Protein AF-A0A067S4P9-F1 (afdb_monomer_lite)

Radius of gyration: 30.21 Å; chains: 1; bounding box: 76×49×89 Å

Foldseek 3Di:
DDPVCLVLDVVLPCDPDPPPDDPVVSVVVSVVVVVVVVVLVVLLCCQQPVQLVVCVVDQDKDKDWALDDPPVPVFEAFWWKKKKWKAFVVAVCLVVLVSVVVQDDDADPDDPPDPQDAGWAWDPDWPFAQDDDPLQAAHFTMTIIMITDDDSPPPPDDDLDDDDDDHHDDHDDPPVLRNQWTWMFIGGFSHPSCSSRPTDTDTFHQQAAKEWEKDKAKEKEFPDVVVCQAPVPPGDIHIYIYIDTPDMDHDPDPPPDRDRGDTDYHYDYDPDSDIHIYTYRDRPGHNQVSCVVSVHPVVVVVVVVCVVVVSVVSVVD

Sequence (317 aa):
MKPWAIILGRFLFESRDALYNSRHIQILRSVSAAVLILVLLVFVVFAIIILPVHERGLVPIKEYRTDNMLTDNPGMQTPVLSVFAIMNLANPAARNVELFKAAVNVTPLWNEDSPLKPLCEHVVGSTTFNSPSGNVPSLPYIQTIKIVCPSRYAVLGRNPTGKAHNPTFAADAIIDARLKTVSIVVGLAANDSDVLSTTPPIPIYPESRMLGSIGFSLRRKYLKPLWATFASALASQRTFFVCEILTMMPDPSSLIPRSNTAGTLRLYGQDDNSEWRVNSDHREHDIFGGIGTSGGFWTSINGIFAVFFGSHLLWVI

Organism: Galerina marginata (strain CBS 339.88) (NCBI:txid685588)

Structure (mmCIF, N/CA/C/O backbone):
data_AF-A0A067S4P9-F1
#
_entry.id   AF-A0A067S4P9-F1
#
loop_
_atom_site.group_PDB
_atom_site.id
_atom_site.type_symbol
_atom_site.label_atom_id
_atom_site.label_alt_id
_atom_site.label_comp_id
_atom_site.label_asym_id
_atom_site.label_entity_id
_atom_site.label_seq_id
_atom_site.pdbx_PDB_ins_code
_atom_site.Cartn_x
_atom_site.Cartn_y
_atom_site.Cartn_z
_atom_site.occupancy
_atom_site.B_iso_or_equiv
_atom_site.auth_seq_id
_atom_site.auth_comp_id
_atom_site.auth_asym_id
_atom_site.auth_atom_id
_atom_site.pdbx_PDB_model_num
ATOM 1 N N . MET A 1 1 ? 49.681 12.261 -36.805 1.00 51.84 1 MET A N 1
ATOM 2 C CA . MET A 1 1 ? 48.268 12.123 -37.250 1.00 51.84 1 MET A CA 1
ATOM 3 C C . MET A 1 1 ? 47.368 12.981 -36.362 1.00 51.84 1 MET A C 1
ATOM 5 O O . MET A 1 1 ? 47.818 13.368 -35.292 1.00 51.84 1 MET A O 1
ATOM 9 N N . LYS A 1 2 ? 46.129 13.296 -36.776 1.00 57.00 2 LYS A N 1
ATOM 10 C CA . LYS A 1 2 ? 45.132 13.959 -35.908 1.00 57.00 2 LYS A CA 1
ATOM 11 C C . LYS A 1 2 ? 44.252 12.885 -35.239 1.00 57.00 2 LYS A C 1
ATOM 13 O O . LYS A 1 2 ? 43.719 12.060 -35.979 1.00 57.00 2 LYS A O 1
ATOM 18 N N . PRO A 1 3 ? 44.068 12.879 -33.904 1.00 59.31 3 PRO A N 1
ATOM 19 C CA . PRO A 1 3 ? 43.421 11.764 -33.196 1.00 59.31 3 PRO A CA 1
ATOM 20 C C . PRO A 1 3 ? 41.949 11.562 -33.590 1.00 59.31 3 PRO A C 1
ATOM 22 O O . PRO A 1 3 ? 41.477 10.433 -33.669 1.00 59.31 3 PRO A O 1
ATOM 25 N N . TRP A 1 4 ? 41.248 12.645 -33.938 1.00 54.50 4 TRP A N 1
ATOM 26 C CA . TRP A 1 4 ? 39.837 12.644 -34.350 1.00 54.50 4 TRP A CA 1
ATOM 27 C C . TRP A 1 4 ? 39.534 11.699 -35.530 1.00 54.50 4 TRP A C 1
ATOM 29 O O . TRP A 1 4 ? 38.441 11.145 -35.611 1.00 54.50 4 TRP A O 1
ATOM 39 N N . ALA A 1 5 ? 40.507 11.490 -36.428 1.00 55.78 5 ALA A N 1
ATOM 40 C CA . ALA A 1 5 ? 40.350 10.649 -37.617 1.00 55.78 5 ALA A CA 1
ATOM 41 C C . ALA A 1 5 ? 40.310 9.139 -37.309 1.00 55.78 5 ALA A C 1
ATOM 43 O O . ALA A 1 5 ? 39.857 8.364 -38.147 1.00 55.78 5 ALA A O 1
ATOM 44 N N . ILE A 1 6 ? 40.771 8.726 -36.123 1.00 59.78 6 ILE A N 1
ATOM 45 C CA . ILE A 1 6 ? 40.738 7.326 -35.672 1.00 59.78 6 ILE A CA 1
ATOM 46 C C . ILE A 1 6 ? 39.341 6.979 -35.135 1.00 59.78 6 ILE A C 1
ATOM 48 O O . ILE A 1 6 ? 38.831 5.900 -35.403 1.00 59.78 6 ILE A O 1
ATOM 52 N N . ILE A 1 7 ? 38.701 7.913 -34.422 1.00 59.22 7 ILE A N 1
ATOM 53 C CA . ILE A 1 7 ? 37.411 7.691 -33.745 1.00 59.22 7 ILE A CA 1
ATOM 54 C C . ILE A 1 7 ? 36.229 7.736 -34.728 1.00 59.22 7 ILE A C 1
ATOM 56 O O . ILE A 1 7 ? 35.286 6.967 -34.588 1.00 59.22 7 ILE A O 1
ATOM 60 N N .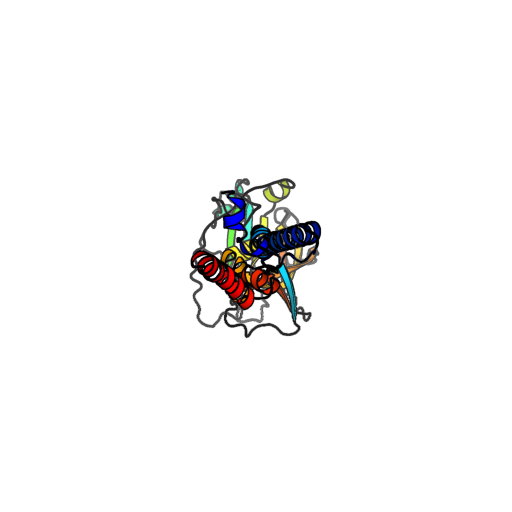 LEU A 1 8 ? 36.272 8.627 -35.725 1.00 57.97 8 LEU A N 1
ATOM 61 C CA . LEU A 1 8 ? 35.186 8.807 -36.704 1.00 57.97 8 LEU A CA 1
ATOM 62 C C . LEU A 1 8 ? 35.351 7.971 -37.985 1.00 57.97 8 LEU A C 1
ATOM 64 O O . LEU A 1 8 ? 34.476 7.998 -38.846 1.00 57.97 8 LEU A O 1
ATOM 68 N N . GLY A 1 9 ? 36.460 7.240 -38.119 1.00 55.66 9 GLY A N 1
ATOM 69 C CA . GLY A 1 9 ? 36.793 6.475 -39.317 1.00 55.66 9 GLY A CA 1
ATOM 70 C C . GLY A 1 9 ? 37.233 7.352 -40.496 1.00 55.66 9 GLY A C 1
ATOM 71 O O . GLY A 1 9 ? 36.630 8.373 -40.834 1.00 55.66 9 GLY A O 1
ATOM 72 N N . ARG A 1 10 ? 38.289 6.915 -41.186 1.00 56.50 10 ARG A N 1
ATOM 73 C CA . ARG A 1 10 ? 38.846 7.608 -42.362 1.00 56.50 10 ARG A CA 1
ATOM 74 C C . ARG A 1 10 ? 37.825 7.760 -43.503 1.00 56.50 10 ARG A C 1
ATOM 76 O O . ARG A 1 10 ? 37.788 8.781 -44.188 1.00 56.50 10 ARG A O 1
ATOM 83 N N . PHE A 1 11 ? 36.940 6.771 -43.633 1.00 54.28 11 PHE A N 1
ATOM 84 C CA . PHE A 1 11 ? 35.929 6.649 -44.686 1.00 54.28 11 PHE A CA 1
ATOM 85 C C . PHE A 1 11 ? 34.907 7.804 -44.734 1.00 54.28 11 PHE A C 1
ATOM 87 O O . PHE A 1 11 ? 34.400 8.116 -45.806 1.00 54.28 11 PHE A O 1
ATOM 94 N N . LEU A 1 12 ? 34.635 8.493 -43.614 1.00 54.62 12 LEU A N 1
ATOM 95 C CA . LEU A 1 12 ? 33.746 9.671 -43.604 1.00 54.62 12 LEU A CA 1
ATOM 96 C C . LEU A 1 12 ? 34.376 10.938 -44.216 1.00 54.62 12 LEU A C 1
ATOM 98 O O . LEU A 1 12 ? 33.661 11.912 -44.452 1.00 54.62 12 LEU A O 1
ATOM 102 N N . PHE A 1 13 ? 35.689 10.941 -44.470 1.00 54.56 13 PHE A N 1
ATOM 103 C CA . PHE A 1 13 ? 36.437 12.123 -44.920 1.00 54.56 13 PHE A CA 1
ATOM 104 C C . PHE A 1 13 ? 37.267 11.906 -46.194 1.00 54.56 13 PHE A C 1
ATOM 106 O O . PHE A 1 13 ? 37.677 12.883 -46.818 1.00 54.56 13 PHE A O 1
ATOM 113 N N . GLU A 1 14 ? 37.525 10.661 -46.600 1.00 58.50 14 GLU A N 1
ATOM 114 C CA . GLU A 1 14 ? 38.413 10.334 -47.724 1.00 58.50 14 GLU A CA 1
ATOM 115 C C . GLU A 1 14 ? 37.612 10.032 -49.004 1.00 58.50 14 GLU A C 1
ATOM 117 O O . GLU A 1 14 ? 37.521 8.899 -49.473 1.00 58.50 14 GLU A O 1
ATOM 122 N N . SER A 1 15 ? 36.992 11.074 -49.573 1.00 54.41 15 SER A N 1
ATOM 123 C CA . SER A 1 15 ? 36.261 10.980 -50.844 1.00 54.41 15 SER A CA 1
ATOM 124 C C . SER A 1 15 ? 37.219 10.687 -52.003 1.00 54.41 15 SER A C 1
ATOM 126 O O . SER A 1 15 ? 37.952 11.581 -52.434 1.00 54.41 15 SER A O 1
ATOM 128 N N . ARG A 1 16 ? 37.207 9.455 -52.520 1.00 54.09 16 ARG A N 1
ATOM 129 C CA . ARG A 1 16 ? 38.159 9.028 -53.558 1.00 54.09 16 ARG A CA 1
ATOM 130 C C . ARG A 1 16 ? 37.925 9.688 -54.926 1.00 54.09 16 ARG A C 1
ATOM 132 O O . ARG A 1 16 ? 38.887 9.880 -55.661 1.00 54.09 16 ARG A O 1
ATOM 139 N N . ASP A 1 17 ? 36.695 10.128 -55.201 1.00 54.28 17 ASP A N 1
ATOM 140 C CA . ASP A 1 17 ? 36.282 10.757 -56.464 1.00 54.28 17 ASP A CA 1
ATOM 141 C C . ASP A 1 17 ? 35.936 12.247 -56.277 1.00 54.28 17 ASP A C 1
ATOM 143 O O . ASP A 1 17 ? 34.777 12.647 -56.145 1.00 54.28 17 ASP A O 1
ATOM 147 N N . ALA A 1 18 ? 36.962 13.099 -56.248 1.00 47.50 18 ALA A N 1
ATOM 148 C CA . ALA A 1 18 ? 36.835 14.538 -55.996 1.00 47.50 18 ALA A CA 1
ATOM 149 C C . ALA A 1 18 ? 36.526 15.376 -57.261 1.00 47.50 18 ALA A C 1
ATOM 151 O O . ALA A 1 18 ? 37.134 16.424 -57.490 1.00 47.50 18 ALA A O 1
ATOM 152 N N . LEU A 1 19 ? 35.564 14.947 -58.087 1.00 53.19 19 LEU A N 1
ATOM 153 C CA . LEU A 1 19 ? 35.112 15.722 -59.251 1.00 53.19 19 LEU A CA 1
ATOM 154 C C . LEU A 1 19 ? 34.142 16.843 -58.825 1.00 53.19 19 LEU A C 1
ATOM 156 O O . LEU A 1 19 ? 32.927 16.668 -58.773 1.00 53.19 19 LEU A O 1
ATOM 160 N N . TYR A 1 20 ? 34.718 18.000 -58.482 1.00 53.50 20 TYR A N 1
ATOM 161 C CA . TYR A 1 20 ? 34.075 19.313 -58.278 1.00 53.50 20 TYR A CA 1
ATOM 162 C C . TYR A 1 20 ? 32.917 19.411 -57.254 1.00 53.50 20 TYR A C 1
ATOM 164 O O . TYR A 1 20 ? 32.296 20.463 -57.117 1.00 53.50 20 TYR A O 1
ATOM 172 N N . ASN A 1 21 ? 32.625 18.367 -56.474 1.00 55.72 21 ASN A N 1
ATOM 173 C CA . ASN A 1 21 ? 31.559 18.432 -55.472 1.00 55.72 21 ASN A CA 1
ATOM 174 C C . ASN A 1 21 ? 32.051 19.098 -54.169 1.00 55.72 21 ASN A C 1
ATOM 176 O O . ASN A 1 21 ? 33.082 18.724 -53.611 1.00 55.72 21 ASN A O 1
ATOM 180 N N . SER A 1 22 ? 31.337 20.127 -53.703 1.00 69.81 22 SER A N 1
ATOM 181 C CA . SER A 1 22 ? 31.870 21.107 -52.745 1.00 69.81 22 SER A CA 1
ATOM 182 C C . SER A 1 22 ? 32.281 20.506 -51.393 1.00 69.81 22 SER A C 1
ATOM 184 O O . SER A 1 22 ? 31.498 19.831 -50.721 1.00 69.81 22 SER A O 1
ATOM 186 N N . ARG A 1 23 ? 33.482 20.872 -50.922 1.00 73.88 23 ARG A N 1
ATOM 187 C CA . ARG A 1 23 ? 34.025 20.548 -49.586 1.00 73.88 23 ARG A CA 1
ATOM 188 C C . ARG A 1 23 ? 33.062 20.899 -48.442 1.00 73.88 23 ARG A C 1
ATOM 190 O O . ARG A 1 23 ? 33.049 20.223 -47.416 1.00 73.88 23 ARG A O 1
ATOM 197 N N . HIS A 1 24 ? 32.222 21.919 -48.625 1.00 75.12 24 HIS A N 1
ATOM 198 C CA . HIS A 1 24 ? 31.200 22.306 -47.650 1.00 75.12 24 HIS A CA 1
ATOM 199 C C . HIS A 1 24 ? 30.098 21.244 -47.498 1.00 75.12 24 HIS A C 1
ATOM 201 O O . HIS A 1 24 ? 29.619 21.032 -46.390 1.00 75.12 24 HIS A O 1
ATOM 207 N N . ILE A 1 25 ? 29.744 20.523 -48.569 1.00 75.38 25 ILE A N 1
ATOM 208 C CA . ILE A 1 25 ? 28.737 19.447 -48.544 1.00 75.38 25 ILE A CA 1
ATOM 209 C C . ILE A 1 25 ? 29.268 18.240 -47.760 1.00 75.38 25 ILE A C 1
ATOM 211 O O . ILE A 1 25 ? 28.524 17.625 -46.999 1.00 75.38 25 ILE A O 1
ATOM 215 N N . GLN A 1 26 ? 30.560 17.925 -47.893 1.00 69.94 26 GLN A N 1
ATOM 216 C CA . GLN A 1 26 ? 31.210 16.859 -47.120 1.00 69.94 26 GLN A CA 1
ATOM 217 C C . GLN A 1 26 ? 31.225 17.181 -45.619 1.00 69.94 26 GLN A C 1
ATOM 219 O O . GLN A 1 26 ? 30.805 16.360 -44.805 1.00 69.94 26 GLN A O 1
ATOM 224 N N . ILE A 1 27 ? 31.637 18.405 -45.260 1.00 78.19 27 ILE A N 1
ATOM 225 C CA . ILE A 1 27 ? 31.628 18.885 -43.870 1.00 78.19 27 ILE A CA 1
ATOM 226 C C . ILE A 1 27 ? 30.200 18.872 -43.310 1.00 78.19 27 ILE A C 1
ATOM 228 O O . ILE A 1 27 ? 29.985 18.333 -42.228 1.00 78.19 27 ILE A O 1
ATOM 232 N N . LEU A 1 28 ? 29.218 19.392 -44.056 1.00 79.56 28 LEU A N 1
ATOM 233 C CA . LEU A 1 28 ? 27.816 19.422 -43.635 1.00 79.56 28 LEU A CA 1
ATOM 234 C C . LEU A 1 28 ? 27.270 18.013 -43.363 1.00 79.56 28 LEU A C 1
ATOM 236 O O . LEU A 1 28 ? 26.675 17.801 -42.312 1.00 79.56 28 LEU A O 1
ATOM 240 N N . ARG A 1 29 ? 27.525 17.044 -44.257 1.00 70.69 29 ARG A N 1
ATOM 241 C CA . ARG A 1 29 ? 27.112 15.638 -44.084 1.00 70.69 29 ARG A CA 1
ATOM 242 C C . ARG A 1 29 ? 27.754 14.987 -42.858 1.00 70.69 29 ARG A C 1
ATOM 244 O O . ARG A 1 29 ? 27.066 14.312 -42.096 1.00 70.69 29 ARG A O 1
ATOM 251 N N . SER A 1 30 ? 29.056 15.198 -42.658 1.00 73.69 30 SER A N 1
ATOM 252 C CA . SER A 1 30 ? 29.786 14.671 -41.499 1.00 73.69 30 SER A CA 1
ATOM 253 C C . SER A 1 30 ? 29.250 15.255 -40.184 1.00 73.69 30 SER A C 1
ATOM 255 O O . SER A 1 30 ? 28.949 14.506 -39.254 1.00 73.69 30 SER A O 1
ATOM 257 N N . VAL A 1 31 ? 29.029 16.574 -40.132 1.00 81.75 31 VAL A N 1
ATOM 258 C CA . VAL A 1 31 ? 28.453 17.257 -38.964 1.00 81.75 31 VAL A CA 1
ATOM 259 C C . VAL A 1 31 ? 27.013 16.806 -38.709 1.00 81.75 31 VAL A C 1
ATOM 261 O O . VAL A 1 31 ? 26.686 16.489 -37.569 1.00 81.75 31 VAL A O 1
ATOM 264 N N . SER A 1 32 ? 26.159 16.699 -39.735 1.00 71.94 32 SER A N 1
ATOM 265 C CA . SER A 1 32 ? 24.776 16.237 -39.552 1.00 71.94 32 SER A CA 1
ATOM 266 C C . SER A 1 32 ? 24.706 14.792 -39.055 1.00 71.94 32 SER A C 1
ATOM 268 O O . SER A 1 32 ? 23.882 14.488 -38.197 1.00 71.94 32 SER A O 1
ATOM 270 N N . ALA A 1 33 ? 25.592 13.913 -39.536 1.00 74.75 33 ALA A N 1
ATOM 271 C CA . ALA A 1 33 ? 25.686 12.539 -39.049 1.00 74.75 33 ALA A CA 1
ATOM 272 C C . ALA A 1 33 ? 26.158 12.486 -37.585 1.00 74.75 33 ALA A C 1
ATOM 274 O O . ALA A 1 33 ? 25.545 11.799 -36.773 1.00 74.75 33 ALA A O 1
ATOM 275 N N . ALA A 1 34 ? 27.190 13.256 -37.221 1.00 79.19 34 ALA A N 1
ATOM 276 C CA . ALA A 1 34 ? 27.686 13.327 -35.847 1.00 79.19 34 ALA A CA 1
ATOM 277 C C . ALA A 1 34 ? 26.635 13.885 -34.866 1.00 79.19 34 ALA A C 1
ATOM 279 O O . ALA A 1 34 ? 26.468 13.343 -33.775 1.00 79.19 34 ALA A O 1
ATOM 280 N N . VAL A 1 35 ? 25.886 14.921 -35.264 1.00 82.81 35 VAL A N 1
ATOM 281 C CA . VAL A 1 35 ? 24.773 15.475 -34.472 1.00 82.81 35 VAL A CA 1
ATOM 282 C C . VAL A 1 35 ? 23.645 14.454 -34.318 1.00 82.81 35 VAL A C 1
ATOM 284 O O . VAL A 1 35 ? 23.156 14.265 -33.208 1.00 82.81 35 VAL A O 1
ATOM 287 N N . LEU A 1 36 ? 23.260 13.750 -35.387 1.00 77.56 36 LEU A N 1
ATOM 288 C CA . LEU A 1 36 ? 22.215 12.724 -35.331 1.00 77.56 36 LEU A CA 1
ATOM 289 C C . LEU A 1 36 ? 22.617 11.552 -34.420 1.00 77.56 36 LEU A C 1
ATOM 291 O O . LEU A 1 36 ? 21.818 11.127 -33.590 1.00 77.56 36 LEU A O 1
ATOM 295 N N . ILE A 1 37 ? 23.865 11.079 -34.509 1.00 80.88 37 ILE A N 1
ATOM 296 C CA . ILE A 1 37 ? 24.410 10.038 -33.621 1.00 80.88 37 ILE A CA 1
ATOM 297 C C . ILE A 1 37 ? 24.418 10.513 -32.161 1.00 80.88 37 ILE A C 1
ATOM 299 O O . ILE A 1 37 ? 24.025 9.754 -31.277 1.00 80.88 37 ILE A O 1
ATOM 303 N N . LEU A 1 38 ? 24.806 11.765 -31.896 1.00 86.38 38 LEU A N 1
ATOM 304 C CA . LEU A 1 38 ? 24.787 12.337 -30.547 1.00 86.38 38 LEU A CA 1
ATOM 305 C C . LEU A 1 38 ? 23.361 12.433 -29.983 1.00 86.38 38 LEU A C 1
ATOM 307 O O . LEU A 1 38 ? 23.139 12.060 -28.834 1.00 86.38 38 LEU A O 1
ATOM 311 N N . VAL A 1 39 ? 22.390 12.881 -30.785 1.00 85.06 39 VAL A N 1
ATOM 312 C CA . VAL A 1 39 ? 20.973 12.954 -30.387 1.00 85.06 39 VAL A CA 1
ATOM 313 C C . VAL A 1 39 ? 20.406 11.561 -30.103 1.00 85.06 39 VAL A C 1
ATOM 315 O O . VAL A 1 39 ? 19.747 11.383 -29.080 1.00 85.06 39 VAL A O 1
ATOM 318 N N . LEU A 1 40 ? 20.710 10.559 -30.936 1.00 82.81 40 LEU A N 1
ATOM 319 C CA . LEU A 1 40 ? 20.322 9.168 -30.675 1.00 82.81 40 LEU A CA 1
ATOM 320 C C . LEU A 1 40 ? 20.969 8.620 -29.397 1.00 82.81 40 LEU A C 1
ATOM 322 O O . LEU A 1 40 ? 20.281 7.990 -28.601 1.00 82.81 40 LEU A O 1
ATOM 326 N N . LEU A 1 41 ? 22.256 8.887 -29.156 1.00 85.69 41 LEU A N 1
ATOM 327 C CA . LEU A 1 41 ? 22.949 8.455 -27.938 1.00 85.69 41 LEU A CA 1
ATOM 328 C C . LEU A 1 41 ? 22.316 9.085 -26.689 1.00 85.69 41 LEU A C 1
ATOM 330 O O . LEU A 1 41 ? 22.028 8.374 -25.728 1.00 85.69 41 LEU A O 1
ATOM 334 N N . VAL A 1 42 ? 22.038 10.393 -26.715 1.00 89.50 42 VAL A N 1
ATOM 335 C CA . VAL A 1 42 ? 21.350 11.101 -25.622 1.00 89.50 42 VAL A CA 1
ATOM 336 C C . VAL A 1 42 ? 19.943 10.540 -25.398 1.00 89.50 42 VAL A C 1
ATOM 338 O O . VAL A 1 42 ? 19.577 10.283 -24.253 1.00 89.50 42 VAL A O 1
ATOM 341 N N . PHE A 1 43 ? 19.177 10.281 -26.463 1.00 87.81 43 PHE A N 1
ATOM 342 C CA . PHE A 1 43 ? 17.850 9.666 -26.369 1.00 87.81 43 PHE A CA 1
ATOM 343 C C . PHE A 1 43 ? 17.903 8.257 -25.757 1.00 87.81 43 PHE A C 1
ATOM 345 O O . PHE A 1 43 ? 17.148 7.961 -24.835 1.00 87.81 43 PHE A O 1
ATOM 352 N N . VAL A 1 44 ? 18.834 7.408 -26.205 1.00 85.75 44 VAL A N 1
ATOM 353 C CA . VAL A 1 44 ? 19.031 6.045 -25.683 1.00 85.75 44 VAL A CA 1
ATOM 354 C C . VAL A 1 44 ? 19.450 6.067 -24.209 1.00 85.75 44 VAL A C 1
ATOM 356 O O . VAL A 1 44 ? 18.894 5.319 -23.407 1.00 85.75 44 VAL A O 1
ATOM 359 N N . VAL A 1 45 ? 20.364 6.959 -23.811 1.00 89.44 45 VAL A N 1
ATOM 360 C CA . VAL A 1 45 ? 20.736 7.159 -22.397 1.00 89.44 45 VAL A CA 1
ATOM 361 C C . VAL A 1 45 ? 19.536 7.636 -21.570 1.00 89.44 45 VAL A C 1
ATOM 363 O O . VAL A 1 45 ? 19.327 7.152 -20.457 1.00 89.44 45 VAL A O 1
ATOM 366 N N . PHE A 1 46 ? 18.713 8.538 -22.106 1.00 89.56 46 PHE A N 1
ATOM 367 C CA . PHE A 1 46 ? 17.529 9.034 -21.409 1.00 89.56 46 PHE A CA 1
ATOM 368 C C . PHE A 1 46 ? 16.465 7.938 -21.220 1.00 89.56 46 PHE A C 1
ATOM 370 O O . PHE A 1 46 ? 15.979 7.740 -20.106 1.00 89.56 46 PHE A O 1
ATOM 377 N N . ALA A 1 47 ? 16.163 7.179 -22.277 1.00 88.25 47 ALA A N 1
ATOM 378 C CA . ALA A 1 47 ? 15.153 6.122 -22.277 1.00 88.25 47 ALA A CA 1
ATOM 379 C C . ALA A 1 47 ? 15.559 4.880 -21.464 1.00 88.25 47 ALA A C 1
ATOM 381 O O . A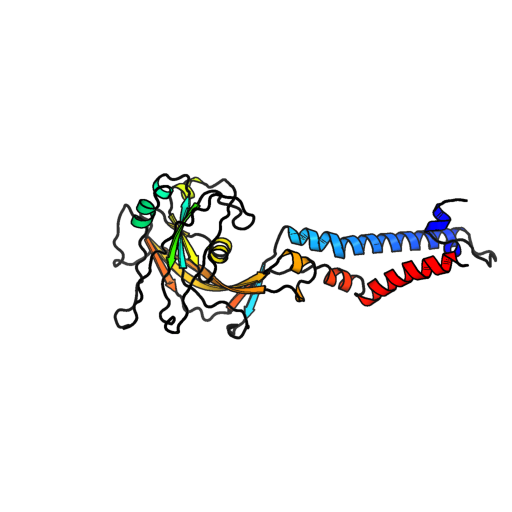LA A 1 47 ? 14.723 4.312 -20.767 1.00 88.25 47 ALA A O 1
ATOM 382 N N . ILE A 1 48 ? 16.828 4.457 -21.529 1.00 89.25 48 ILE A N 1
ATOM 383 C CA . ILE A 1 48 ? 17.308 3.241 -20.848 1.00 89.25 48 ILE A CA 1
ATOM 384 C C . ILE A 1 48 ? 17.754 3.524 -19.408 1.00 89.25 48 ILE A C 1
ATOM 386 O O . ILE A 1 48 ? 17.546 2.689 -18.530 1.00 89.25 48 ILE A O 1
ATOM 390 N N . ILE A 1 49 ? 18.385 4.673 -19.142 1.00 88.69 49 ILE A N 1
ATOM 391 C CA . ILE A 1 49 ? 18.979 4.959 -17.828 1.00 88.69 49 ILE A CA 1
ATOM 392 C C . ILE A 1 49 ? 18.121 5.949 -17.043 1.00 88.69 49 ILE A C 1
ATOM 394 O O . ILE A 1 49 ? 17.726 5.642 -15.921 1.00 88.69 49 ILE A O 1
ATOM 398 N N . ILE A 1 50 ? 17.825 7.126 -17.601 1.00 89.75 50 ILE A N 1
ATOM 399 C CA . ILE A 1 50 ? 17.257 8.233 -16.814 1.00 89.75 50 ILE A CA 1
ATOM 400 C C . ILE A 1 50 ? 15.799 7.960 -16.420 1.00 89.75 50 ILE A C 1
ATOM 402 O O . ILE A 1 50 ? 15.482 8.062 -15.235 1.00 89.75 50 ILE A O 1
ATOM 406 N N . LEU A 1 51 ? 14.931 7.553 -17.354 1.00 88.94 51 LEU A N 1
ATOM 407 C CA . LEU A 1 51 ? 13.520 7.276 -17.043 1.00 88.94 51 LEU A CA 1
ATOM 408 C C . LEU A 1 51 ? 13.341 6.113 -16.040 1.00 88.94 51 LEU A C 1
ATOM 410 O O . LEU A 1 51 ? 12.723 6.342 -14.995 1.00 88.94 51 LEU A O 1
ATOM 414 N N . PRO A 1 52 ? 13.942 4.916 -16.225 1.00 87.12 52 PRO A N 1
ATOM 415 C CA . PRO A 1 52 ? 13.773 3.824 -15.264 1.00 87.12 52 PRO A CA 1
ATOM 416 C C . PRO A 1 52 ? 14.413 4.121 -13.897 1.00 87.12 52 PRO A C 1
ATOM 418 O O . PRO A 1 52 ? 13.918 3.652 -12.871 1.00 87.12 52 PRO A O 1
ATOM 421 N N . VAL A 1 53 ? 15.492 4.920 -13.841 1.00 87.44 53 VAL A N 1
ATOM 422 C CA . VAL A 1 53 ? 16.087 5.378 -12.569 1.00 87.44 53 VAL A CA 1
ATOM 423 C C . VAL A 1 53 ? 15.218 6.429 -11.879 1.00 87.44 53 VAL A C 1
ATOM 425 O O . VAL A 1 53 ? 15.097 6.374 -10.656 1.00 87.44 53 VAL A O 1
ATOM 428 N N . HIS A 1 54 ? 14.554 7.330 -12.609 1.00 86.38 54 HIS A N 1
ATOM 429 C CA . HIS A 1 54 ? 13.594 8.260 -12.009 1.00 86.38 54 HIS A CA 1
ATOM 430 C C . HIS A 1 54 ? 12.430 7.495 -11.354 1.00 86.38 54 HIS A C 1
ATOM 432 O O . HIS A 1 54 ? 12.074 7.779 -10.206 1.00 86.38 54 HIS A O 1
ATOM 438 N N . GLU A 1 55 ? 11.924 6.447 -12.012 1.00 83.75 55 GLU A N 1
ATOM 439 C CA . GLU A 1 55 ? 10.948 5.518 -11.432 1.00 83.75 55 GLU A CA 1
ATOM 440 C C . GLU A 1 55 ? 11.527 4.619 -10.310 1.00 83.75 55 GLU A C 1
ATOM 442 O O . GLU A 1 55 ? 10.820 3.752 -9.803 1.00 83.75 55 GLU A O 1
ATOM 447 N N . ARG A 1 56 ? 12.794 4.728 -9.879 1.00 79.44 56 ARG A N 1
ATOM 448 C CA . ARG A 1 56 ? 13.261 4.013 -8.664 1.00 79.44 56 ARG A CA 1
ATOM 449 C C . ARG A 1 56 ? 12.881 4.730 -7.372 1.00 79.44 56 ARG A C 1
ATOM 451 O O . ARG A 1 56 ? 12.695 4.053 -6.366 1.00 79.44 56 ARG A O 1
ATOM 458 N N . GLY A 1 57 ? 12.764 6.059 -7.396 1.00 77.19 57 GLY A N 1
ATOM 459 C CA . GLY A 1 57 ? 12.417 6.856 -6.213 1.00 77.19 57 GLY A CA 1
ATOM 460 C C . GLY A 1 57 ? 10.932 6.806 -5.841 1.00 77.19 57 GLY A C 1
ATOM 461 O O .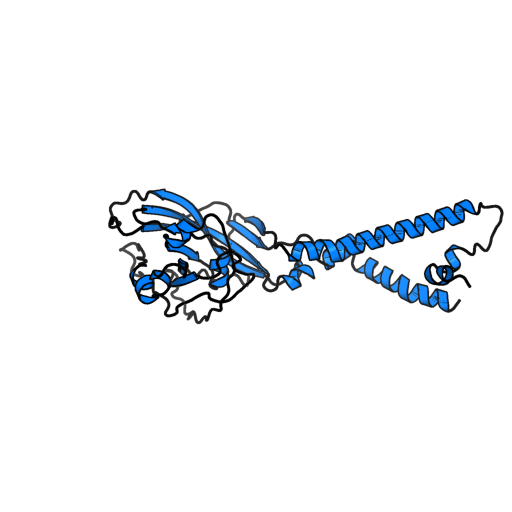 GLY A 1 57 ? 10.585 6.999 -4.680 1.00 77.19 57 GLY A O 1
ATOM 462 N N . LEU A 1 58 ? 10.063 6.519 -6.813 1.00 78.62 58 LEU A N 1
ATOM 463 C CA . LEU A 1 58 ? 8.613 6.426 -6.652 1.00 78.62 58 LEU A CA 1
ATOM 464 C C . LEU A 1 58 ? 8.121 5.143 -7.325 1.00 78.62 58 LEU A C 1
ATOM 466 O O . LEU A 1 58 ? 8.508 4.858 -8.454 1.00 78.62 58 LEU A O 1
ATOM 470 N N . VAL A 1 59 ? 7.249 4.387 -6.658 1.00 82.62 59 VAL A N 1
ATOM 471 C CA . VAL A 1 59 ? 6.517 3.271 -7.277 1.00 82.62 59 VAL A CA 1
ATOM 472 C C . VAL A 1 59 ? 5.107 3.777 -7.585 1.00 82.62 59 VAL A C 1
ATOM 474 O O . VAL A 1 59 ? 4.306 3.880 -6.652 1.00 82.62 59 VAL A O 1
ATOM 477 N N . PRO A 1 60 ? 4.794 4.161 -8.838 1.00 88.62 60 PRO A N 1
ATOM 478 C CA . PRO A 1 60 ? 3.465 4.652 -9.171 1.00 88.62 60 PRO A CA 1
ATOM 479 C C . PRO A 1 60 ? 2.429 3.539 -8.989 1.00 88.62 60 PRO A C 1
ATOM 481 O O . PRO A 1 60 ? 2.684 2.367 -9.274 1.00 88.62 60 PRO A O 1
ATOM 484 N N . ILE A 1 61 ? 1.251 3.915 -8.492 1.00 92.12 61 ILE A N 1
ATOM 485 C CA . ILE A 1 61 ? 0.127 3.003 -8.276 1.00 92.12 61 ILE A CA 1
ATOM 486 C C . ILE A 1 61 ? -0.888 3.248 -9.387 1.00 92.12 61 ILE A C 1
ATOM 488 O O . ILE A 1 61 ? -1.297 4.386 -9.611 1.00 92.12 61 ILE A O 1
ATOM 492 N N . LYS A 1 62 ? -1.297 2.180 -10.071 1.00 95.06 62 LYS A N 1
ATOM 493 C CA . LYS A 1 62 ? -2.323 2.206 -11.115 1.00 95.06 62 LYS A CA 1
ATOM 494 C C . LYS A 1 62 ? -3.536 1.434 -10.616 1.00 95.06 62 LYS A C 1
ATOM 496 O O . LYS A 1 62 ? -3.435 0.242 -10.314 1.00 95.06 62 LYS A O 1
ATOM 501 N N . GLU A 1 63 ? -4.655 2.137 -10.481 1.00 95.69 63 GLU A N 1
ATOM 502 C CA . GLU A 1 63 ? -5.955 1.533 -10.200 1.00 95.69 63 GLU A CA 1
ATOM 503 C C . GLU A 1 63 ? -6.477 0.892 -11.491 1.00 95.69 63 GLU A C 1
ATOM 505 O O . GLU A 1 63 ? -6.622 1.560 -12.514 1.00 95.69 63 GLU A O 1
ATOM 510 N N . TYR A 1 64 ? -6.747 -0.407 -11.436 1.00 94.62 64 TYR A N 1
ATOM 511 C CA . TYR A 1 64 ? -7.528 -1.129 -12.435 1.00 94.62 64 TYR A CA 1
ATOM 512 C C . TYR A 1 64 ? -8.890 -1.470 -11.835 1.00 94.62 64 TYR A C 1
ATOM 514 O O . TYR A 1 64 ? -9.019 -1.582 -10.614 1.00 94.62 64 TYR A O 1
ATOM 522 N N . ARG A 1 65 ? -9.893 -1.675 -12.686 1.00 94.88 65 ARG A N 1
ATOM 523 C CA . ARG A 1 65 ? -11.242 -2.075 -12.279 1.00 94.88 65 ARG A CA 1
ATOM 524 C C . ARG A 1 65 ? -11.717 -3.270 -13.090 1.00 94.88 65 ARG A C 1
ATOM 526 O O . ARG A 1 65 ? -11.265 -3.463 -14.217 1.00 94.88 65 ARG A O 1
ATOM 533 N N . THR A 1 66 ? -12.554 -4.101 -12.482 1.00 91.38 66 THR A N 1
ATOM 534 C CA . THR A 1 66 ? -13.080 -5.337 -13.077 1.00 91.38 66 THR A CA 1
ATOM 535 C C . THR A 1 66 ? -14.371 -5.735 -12.376 1.00 91.38 66 THR A C 1
ATOM 537 O O . THR A 1 66 ? -14.413 -5.767 -11.149 1.00 91.38 66 THR A O 1
ATOM 540 N N . ASP A 1 67 ? -15.412 -6.077 -13.133 1.00 88.69 67 ASP A N 1
ATOM 541 C CA . ASP A 1 67 ? -16.687 -6.547 -12.569 1.00 88.69 67 ASP A CA 1
ATOM 542 C C . ASP A 1 67 ? -16.494 -7.862 -11.799 1.00 88.69 67 ASP A C 1
ATOM 544 O O . ASP A 1 67 ? -17.070 -8.087 -10.737 1.00 88.69 67 ASP A O 1
ATOM 548 N N . ASN A 1 68 ? -15.624 -8.730 -12.325 1.00 81.56 68 ASN A N 1
ATOM 549 C CA . ASN A 1 68 ? -15.356 -10.044 -11.761 1.00 81.56 68 ASN A CA 1
ATOM 550 C C . ASN A 1 68 ? -14.163 -10.019 -10.800 1.00 81.56 68 ASN A C 1
ATOM 552 O O . ASN A 1 68 ? -13.085 -9.501 -11.112 1.00 81.56 68 ASN A O 1
ATOM 556 N N . MET A 1 69 ? -14.356 -10.654 -9.644 1.00 69.69 69 MET A N 1
ATOM 557 C CA . MET A 1 69 ? -13.329 -10.887 -8.634 1.00 69.69 69 MET A CA 1
ATOM 558 C C . MET A 1 69 ? -12.230 -11.806 -9.191 1.00 69.69 69 MET A C 1
ATOM 560 O O . MET A 1 69 ? -12.507 -12.898 -9.678 1.00 69.69 69 MET A O 1
ATOM 564 N N . LEU A 1 70 ? -10.963 -11.397 -9.089 1.00 67.12 70 LEU A N 1
ATOM 565 C CA . LEU A 1 70 ? -9.817 -12.130 -9.655 1.00 67.12 70 LEU A CA 1
ATOM 566 C C . LEU A 1 70 ? -9.337 -13.290 -8.753 1.00 67.12 70 LEU A C 1
ATOM 568 O O . LEU A 1 70 ? -8.146 -13.391 -8.448 1.00 67.12 70 LEU A O 1
ATOM 572 N N . THR A 1 71 ? -10.265 -14.149 -8.316 1.00 64.44 71 THR A N 1
ATOM 573 C CA . THR A 1 71 ? -10.024 -15.311 -7.434 1.00 64.44 71 THR A CA 1
ATOM 574 C C . THR A 1 71 ? -8.978 -16.277 -7.973 1.00 64.44 71 THR A C 1
ATOM 576 O O . THR A 1 71 ? -8.183 -16.824 -7.211 1.00 64.44 71 THR A O 1
ATOM 579 N N . ASP A 1 72 ? -8.952 -16.447 -9.291 1.00 61.94 72 ASP A N 1
ATOM 580 C CA . ASP A 1 72 ? -8.248 -17.537 -9.970 1.00 61.94 72 ASP A CA 1
ATOM 581 C C . ASP A 1 72 ? -6.746 -17.256 -10.160 1.00 61.94 72 ASP A C 1
ATOM 583 O O . ASP A 1 72 ? -6.033 -18.022 -10.803 1.00 61.94 72 ASP A O 1
ATOM 587 N N . ASN A 1 73 ? -6.242 -16.148 -9.607 1.00 74.69 73 ASN A N 1
ATOM 588 C CA . ASN A 1 73 ? -4.852 -15.724 -9.736 1.00 74.69 73 ASN A CA 1
ATOM 589 C C . ASN A 1 73 ? -3.911 -16.581 -8.850 1.00 74.69 73 ASN A C 1
ATOM 591 O O . ASN A 1 73 ? -3.917 -16.416 -7.621 1.00 74.69 73 ASN A O 1
ATOM 595 N N . PRO A 1 74 ? -3.064 -17.466 -9.423 1.00 71.12 74 PRO A N 1
ATOM 596 C CA . PRO A 1 74 ? -2.276 -18.436 -8.663 1.00 71.12 74 PRO A CA 1
ATOM 597 C C . PRO A 1 74 ? -1.127 -17.750 -7.906 1.00 71.12 74 PRO A C 1
ATOM 599 O O . PRO A 1 74 ? -0.030 -17.549 -8.425 1.00 71.12 74 PRO A O 1
ATOM 602 N N . GLY A 1 75 ? -1.391 -17.375 -6.653 1.00 78.50 75 GLY A N 1
ATOM 603 C CA . GLY A 1 75 ? -0.493 -16.563 -5.822 1.00 78.50 75 GLY A CA 1
ATOM 604 C C . GLY A 1 75 ? -1.196 -15.451 -5.034 1.00 78.50 75 GLY A C 1
ATOM 605 O O . GLY A 1 75 ? -0.542 -14.723 -4.286 1.00 78.50 75 GLY A O 1
ATOM 606 N N . MET A 1 76 ? -2.517 -15.310 -5.177 1.00 85.81 76 MET A N 1
ATOM 607 C CA . MET A 1 76 ? -3.334 -14.456 -4.319 1.00 85.81 76 MET A CA 1
ATOM 608 C C . MET A 1 76 ? -3.348 -14.977 -2.873 1.00 85.81 76 MET A C 1
ATOM 610 O O . MET A 1 76 ? -3.572 -16.161 -2.622 1.00 85.81 76 MET A O 1
ATOM 614 N N . GLN A 1 77 ? -3.076 -14.097 -1.907 1.00 86.56 77 GLN A N 1
ATOM 615 C CA . GLN A 1 77 ? -3.071 -14.461 -0.489 1.00 86.56 77 GLN A CA 1
ATOM 616 C C . GLN A 1 77 ? -4.495 -14.536 0.072 1.00 86.56 77 GLN A C 1
ATOM 618 O O . GLN A 1 77 ? -5.316 -13.653 -0.175 1.00 86.56 77 GLN A O 1
ATOM 623 N N . THR A 1 78 ? -4.764 -15.564 0.880 1.00 83.94 78 THR A N 1
ATOM 624 C CA . THR A 1 78 ? -6.009 -15.692 1.650 1.00 83.94 78 THR A CA 1
ATOM 625 C C . THR A 1 78 ? -6.173 -14.504 2.604 1.00 83.94 78 THR A C 1
ATOM 627 O O . THR A 1 78 ? -5.202 -14.184 3.300 1.00 83.94 78 THR A O 1
ATOM 630 N N . PRO A 1 79 ? -7.359 -13.876 2.690 1.00 86.12 79 PRO A N 1
ATOM 631 C CA . PRO A 1 79 ? -7.560 -12.720 3.552 1.00 86.12 79 PRO A CA 1
ATOM 632 C C . PRO A 1 79 ? -7.488 -13.102 5.037 1.00 86.12 79 PRO A C 1
ATOM 634 O O . PRO A 1 79 ? -8.110 -14.074 5.467 1.00 86.12 79 PRO A O 1
ATOM 637 N N . VAL A 1 80 ? -6.751 -12.318 5.827 1.00 85.94 80 VAL A N 1
ATOM 638 C CA . VAL A 1 80 ? -6.604 -12.495 7.283 1.00 85.94 80 VAL A CA 1
ATOM 639 C C . VAL A 1 80 ? -6.979 -11.196 7.988 1.00 85.94 80 VAL A C 1
ATOM 641 O O . VAL A 1 80 ? -6.192 -10.248 8.008 1.00 85.94 80 VAL A O 1
ATOM 644 N N . LEU A 1 81 ? -8.178 -11.158 8.579 1.00 87.06 81 LEU A N 1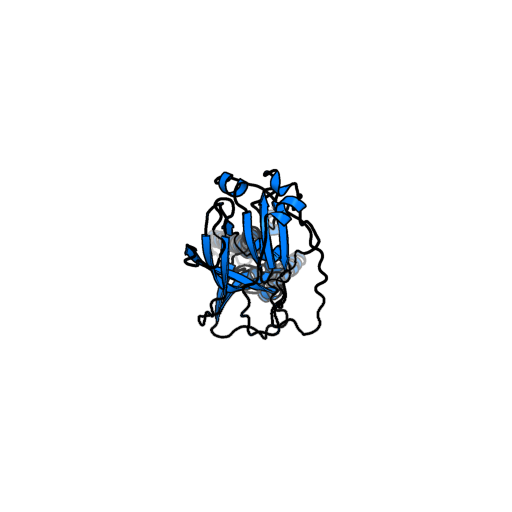
ATOM 645 C CA . LEU A 1 81 ? -8.650 -9.992 9.322 1.00 87.06 81 LEU A CA 1
ATOM 646 C C . LEU A 1 81 ? -7.789 -9.772 10.572 1.00 87.06 81 LEU A C 1
ATOM 648 O O . LEU A 1 81 ? -7.769 -10.574 11.509 1.00 87.06 81 LEU A O 1
ATOM 652 N N . SER A 1 82 ? -7.060 -8.664 10.559 1.00 90.00 82 SER A N 1
ATOM 653 C CA . SER A 1 82 ? -6.083 -8.298 11.576 1.00 90.00 82 SER A CA 1
ATOM 654 C C . SER A 1 82 ? -6.261 -6.833 11.957 1.00 90.00 82 SER A C 1
ATOM 656 O O . SER A 1 82 ? -6.228 -5.947 11.110 1.00 90.00 82 SER A O 1
ATOM 658 N N . VAL A 1 83 ? -6.476 -6.567 13.239 1.00 89.88 83 VAL A N 1
ATOM 659 C CA . VAL A 1 83 ? -6.651 -5.219 13.782 1.00 89.88 83 VAL A CA 1
ATOM 660 C C . VAL A 1 83 ? -5.366 -4.839 14.503 1.00 89.88 83 VAL A C 1
ATOM 662 O O . VAL A 1 83 ? -4.966 -5.490 15.467 1.00 89.88 83 VAL A O 1
ATOM 665 N N . PHE A 1 84 ? -4.702 -3.790 14.028 1.00 90.25 84 PHE A N 1
ATOM 666 C CA . PHE A 1 84 ? -3.500 -3.242 14.641 1.00 90.25 84 PHE A CA 1
ATOM 667 C C . PHE A 1 84 ? -3.869 -1.961 15.379 1.00 90.25 84 PHE A C 1
ATOM 669 O O . PHE A 1 84 ? -4.218 -0.961 14.752 1.00 90.25 84 PHE A O 1
ATOM 676 N N . ALA A 1 85 ? -3.767 -1.976 16.706 1.00 90.38 85 ALA A N 1
ATOM 677 C CA . ALA A 1 85 ? -3.797 -0.753 17.494 1.00 90.38 85 ALA A CA 1
ATOM 678 C C . ALA A 1 85 ? -2.382 -0.179 17.577 1.00 90.38 85 ALA A C 1
ATOM 680 O O . ALA A 1 85 ? -1.444 -0.867 17.981 1.00 90.38 85 ALA A O 1
ATOM 681 N N . ILE A 1 86 ? -2.232 1.076 17.166 1.00 88.00 86 ILE A N 1
ATOM 682 C CA . ILE A 1 86 ? -0.960 1.777 17.005 1.00 88.00 86 ILE A CA 1
ATOM 683 C C . ILE A 1 86 ? -0.950 2.991 17.930 1.00 88.00 86 ILE A C 1
ATOM 685 O O . ILE A 1 86 ? -1.854 3.825 17.881 1.00 88.00 86 ILE A O 1
ATOM 689 N N . MET A 1 87 ? 0.097 3.123 18.739 1.00 84.12 87 MET A N 1
ATOM 690 C CA . MET A 1 87 ? 0.322 4.295 19.583 1.00 84.12 87 MET A CA 1
ATOM 691 C C . MET A 1 87 ? 1.785 4.735 19.491 1.00 84.12 87 MET A C 1
ATOM 693 O O . MET A 1 87 ? 2.694 3.912 19.380 1.00 84.12 87 MET A O 1
ATOM 697 N N . ASN A 1 88 ? 2.033 6.043 19.512 1.00 80.19 88 ASN A N 1
ATOM 698 C CA . ASN A 1 88 ? 3.390 6.583 19.456 1.00 80.19 88 ASN A CA 1
ATOM 699 C C . ASN A 1 88 ? 4.132 6.322 20.784 1.00 80.19 88 ASN A C 1
ATOM 701 O O . ASN A 1 88 ? 3.632 6.696 21.843 1.00 80.19 88 ASN A O 1
ATOM 705 N N . LEU A 1 89 ? 5.336 5.736 20.734 1.00 78.94 89 LEU A N 1
ATOM 706 C CA . LEU A 1 89 ? 6.181 5.425 21.909 1.00 78.94 89 LEU A CA 1
ATOM 707 C C . LEU A 1 89 ? 6.680 6.669 22.674 1.00 78.94 89 LEU A C 1
ATOM 709 O O . LEU A 1 89 ? 7.219 6.556 23.781 1.00 78.94 89 LEU A O 1
ATOM 713 N N . ALA A 1 90 ? 6.495 7.867 22.116 1.00 77.31 90 ALA A N 1
ATOM 714 C CA . ALA A 1 90 ? 6.628 9.118 22.854 1.00 77.31 90 ALA A CA 1
ATOM 715 C C . ALA A 1 90 ? 5.588 9.241 23.988 1.00 77.31 90 ALA A C 1
ATOM 717 O O . ALA A 1 90 ? 5.900 9.832 25.020 1.00 77.31 90 ALA A O 1
ATOM 718 N N . ASN A 1 91 ? 4.398 8.642 23.847 1.00 78.50 91 ASN A N 1
ATOM 719 C CA . ASN A 1 91 ? 3.411 8.565 24.922 1.00 78.50 91 ASN A CA 1
ATOM 720 C C . ASN A 1 91 ? 3.855 7.522 25.977 1.00 78.50 91 ASN A C 1
ATOM 722 O O . ASN A 1 91 ? 4.184 6.391 25.610 1.00 78.50 91 ASN A O 1
ATOM 726 N N . PRO A 1 92 ? 3.858 7.845 27.287 1.00 79.19 92 PRO A N 1
ATOM 727 C CA . PRO A 1 92 ? 4.273 6.904 28.329 1.00 79.19 92 PRO A CA 1
ATOM 728 C C . PRO A 1 92 ? 3.391 5.646 28.416 1.00 79.19 92 PRO A C 1
ATOM 730 O O . PRO A 1 92 ? 3.909 4.582 28.747 1.00 79.19 92 PRO A O 1
ATOM 733 N N . ALA A 1 93 ? 2.101 5.724 28.066 1.00 79.00 93 ALA A N 1
ATOM 734 C CA . ALA A 1 93 ? 1.209 4.563 28.032 1.00 79.00 93 ALA A CA 1
ATOM 735 C C . ALA A 1 93 ? 1.658 3.530 26.985 1.00 79.00 93 ALA A C 1
ATOM 737 O O . ALA A 1 93 ? 1.686 2.339 27.276 1.00 79.00 93 ALA A O 1
ATOM 738 N N . ALA A 1 94 ? 2.116 3.985 25.813 1.00 81.81 94 ALA A N 1
ATOM 739 C CA . ALA A 1 94 ? 2.635 3.122 24.751 1.00 81.81 94 ALA A CA 1
ATOM 740 C C . ALA A 1 94 ? 3.913 2.362 25.154 1.00 81.81 94 ALA A C 1
ATOM 742 O O . ALA A 1 94 ? 4.214 1.325 24.572 1.00 81.81 94 ALA A O 1
ATOM 743 N N . ARG A 1 95 ? 4.669 2.855 26.147 1.00 81.75 95 ARG A N 1
ATOM 744 C CA . ARG A 1 95 ? 5.875 2.178 26.660 1.00 81.75 95 ARG A CA 1
ATOM 745 C C . ARG A 1 95 ? 5.543 1.020 27.601 1.00 81.75 95 ARG A C 1
ATOM 747 O O . ARG A 1 95 ? 6.341 0.095 27.727 1.00 81.75 95 ARG A O 1
ATOM 754 N N . ASN A 1 96 ? 4.383 1.058 28.259 1.00 86.06 96 ASN A N 1
ATOM 755 C CA . ASN A 1 96 ? 3.886 -0.041 29.079 1.00 86.06 96 ASN A CA 1
ATOM 756 C C . ASN A 1 96 ? 2.944 -0.913 28.237 1.00 86.06 96 ASN A C 1
ATOM 758 O O . ASN A 1 96 ? 1.739 -0.675 28.170 1.00 86.06 96 ASN A O 1
ATOM 762 N N . VAL A 1 97 ? 3.519 -1.934 27.596 1.00 84.00 97 VAL A N 1
ATOM 763 C CA . VAL A 1 97 ? 2.819 -2.847 26.676 1.00 84.00 97 VAL A CA 1
ATOM 764 C C . VAL A 1 97 ? 1.557 -3.454 27.299 1.00 84.00 97 VAL A C 1
ATOM 766 O O . VAL A 1 97 ? 0.533 -3.529 26.625 1.00 84.00 97 VAL A O 1
ATOM 769 N N . GLU A 1 98 ? 1.592 -3.849 28.574 1.00 86.31 98 GLU A N 1
ATOM 770 C CA . GLU A 1 98 ? 0.438 -4.475 29.235 1.00 86.31 98 GLU A CA 1
ATOM 771 C C . GLU A 1 98 ? -0.661 -3.461 29.581 1.00 86.31 98 GLU A C 1
ATOM 773 O O . GLU A 1 98 ? -1.842 -3.777 29.454 1.00 86.31 98 GLU A O 1
ATOM 778 N N . LEU A 1 99 ? -0.299 -2.216 29.913 1.00 86.31 99 LEU A N 1
ATOM 779 C CA . LEU A 1 99 ? -1.270 -1.128 30.073 1.00 86.31 99 LEU A CA 1
ATOM 780 C C . LEU A 1 99 ? -1.914 -0.753 28.731 1.00 86.31 99 LEU A C 1
ATOM 782 O O . LEU A 1 99 ? -3.128 -0.573 28.671 1.00 86.31 99 LEU A O 1
ATOM 786 N N . PHE A 1 100 ? -1.139 -0.687 27.644 1.00 85.06 100 PHE A N 1
ATOM 787 C CA . PHE A 1 100 ? -1.689 -0.420 26.312 1.00 85.06 100 PHE A CA 1
ATOM 788 C C . PHE A 1 100 ? -2.578 -1.574 25.813 1.00 85.06 100 PHE A C 1
ATOM 790 O O . PHE A 1 100 ? -3.628 -1.314 25.232 1.00 85.06 100 PHE A O 1
ATOM 797 N N . LYS A 1 101 ? -2.235 -2.838 26.111 1.00 86.50 101 LYS A N 1
ATOM 798 C CA . LYS A 1 101 ? -3.120 -3.998 25.881 1.00 86.50 101 LYS A CA 1
ATOM 799 C C . LYS A 1 101 ? -4.422 -3.885 26.667 1.00 86.50 101 LYS A C 1
ATOM 801 O O . LYS A 1 101 ? -5.482 -4.020 26.072 1.00 86.50 101 LYS A O 1
ATOM 806 N N . ALA A 1 102 ? -4.357 -3.594 27.966 1.00 86.69 102 ALA A N 1
ATOM 807 C CA . ALA A 1 102 ? -5.548 -3.438 28.801 1.00 86.69 102 ALA A CA 1
ATOM 808 C C . ALA A 1 102 ? -6.448 -2.263 28.360 1.00 86.69 102 ALA A C 1
ATOM 810 O O . ALA A 1 102 ? -7.655 -2.296 28.585 1.00 86.69 102 ALA A O 1
ATOM 811 N N . ALA A 1 103 ? -5.877 -1.243 27.710 1.00 86.62 103 ALA A N 1
ATOM 812 C CA . ALA A 1 103 ? -6.606 -0.095 27.171 1.00 86.62 103 ALA A CA 1
ATOM 813 C C . ALA A 1 103 ? -7.271 -0.342 25.799 1.00 86.62 103 ALA A C 1
ATOM 815 O O . ALA A 1 103 ? -8.067 0.490 25.361 1.00 86.62 103 ALA A O 1
ATOM 816 N N . VAL A 1 104 ? -6.965 -1.447 25.107 1.00 89.00 104 VAL A N 1
ATOM 817 C CA . VAL A 1 104 ? -7.493 -1.764 23.769 1.00 89.00 104 VAL A CA 1
ATOM 818 C C . VAL A 1 104 ? -8.275 -3.073 23.816 1.00 89.00 104 VAL A C 1
ATOM 820 O O . VAL A 1 104 ? -7.690 -4.145 23.907 1.00 89.00 104 VAL A O 1
ATOM 823 N N . ASN A 1 105 ? -9.597 -2.991 23.676 1.00 89.69 105 ASN A N 1
ATOM 824 C CA . ASN A 1 105 ? -10.482 -4.151 23.566 1.00 89.69 105 ASN A CA 1
ATOM 825 C C . ASN A 1 105 ? -11.145 -4.180 22.177 1.00 89.69 105 ASN A C 1
ATOM 827 O O . ASN A 1 105 ? -11.567 -3.139 21.674 1.00 89.69 105 ASN A O 1
ATOM 831 N N . VAL A 1 106 ? -11.252 -5.364 21.568 1.00 88.25 106 VAL A N 1
ATOM 832 C CA . VAL A 1 106 ? -11.916 -5.590 20.274 1.00 88.25 106 VAL A CA 1
ATOM 833 C C . VAL A 1 106 ? -12.935 -6.714 20.437 1.00 88.25 106 VAL A C 1
ATOM 835 O O . VAL A 1 106 ? -12.588 -7.893 20.466 1.00 88.25 106 VAL A O 1
ATOM 838 N N . THR A 1 107 ? -14.209 -6.340 20.530 1.00 89.25 107 THR A N 1
ATOM 839 C CA . THR A 1 107 ? -15.333 -7.269 20.662 1.00 89.25 107 THR A CA 1
ATOM 840 C C . THR A 1 107 ? -15.967 -7.552 19.291 1.00 89.25 107 THR A C 1
ATOM 842 O O . THR A 1 107 ? -16.515 -6.638 18.671 1.00 89.25 107 THR A O 1
ATOM 845 N N . PRO A 1 108 ? -15.925 -8.798 18.777 1.00 84.69 108 PRO A N 1
ATOM 846 C CA . PRO A 1 108 ? -16.579 -9.126 17.517 1.00 84.69 108 PRO A CA 1
ATOM 847 C C . PRO A 1 108 ? -18.102 -9.183 17.699 1.00 84.69 108 PRO A C 1
ATOM 849 O O . PRO A 1 108 ? -18.622 -10.006 18.451 1.00 84.69 108 PRO A O 1
ATOM 852 N N . LEU A 1 109 ? -18.828 -8.320 16.983 1.00 83.56 109 LEU A N 1
ATOM 853 C CA . LEU A 1 109 ? -20.294 -8.267 16.999 1.00 83.56 109 LEU A CA 1
ATOM 854 C C . LEU A 1 109 ? -20.885 -9.336 16.068 1.00 83.56 109 LEU A C 1
ATOM 856 O O . LEU A 1 109 ? -21.368 -9.059 14.971 1.00 83.56 109 LEU A O 1
ATOM 860 N N . TRP A 1 110 ? -20.787 -10.589 16.501 1.00 79.06 110 TRP A N 1
ATOM 861 C CA . TRP A 1 110 ? -21.346 -11.743 15.805 1.00 79.06 110 TRP A CA 1
ATOM 862 C C . TRP A 1 110 ? -22.870 -11.823 15.950 1.00 79.06 110 TRP A C 1
ATOM 864 O O . TRP A 1 110 ? -23.390 -11.608 17.038 1.00 79.06 110 TRP A O 1
ATOM 874 N N . ASN A 1 111 ? -23.585 -12.235 14.892 1.00 75.50 111 ASN A N 1
ATOM 875 C CA . ASN A 1 111 ? -24.985 -12.639 15.064 1.00 75.50 111 ASN A CA 1
ATOM 876 C C . ASN A 1 111 ? -25.076 -13.853 16.009 1.00 75.50 111 ASN A C 1
ATOM 878 O O . ASN A 1 111 ? -24.315 -14.818 15.843 1.00 75.50 111 ASN A O 1
ATOM 882 N N . GLU A 1 112 ? -26.015 -13.799 16.954 1.00 76.19 112 GLU A N 1
ATOM 883 C CA . GLU A 1 112 ? -26.168 -14.766 18.040 1.00 76.19 112 GLU A CA 1
ATOM 884 C C . GLU A 1 112 ? -26.654 -16.143 17.563 1.00 76.19 112 GLU A C 1
ATOM 886 O O . GLU A 1 112 ? -26.273 -17.152 18.157 1.00 76.19 112 GLU A O 1
ATOM 891 N N . ASP A 1 113 ? -27.371 -16.215 16.439 1.00 77.19 113 ASP A N 1
ATOM 892 C CA . ASP A 1 113 ? -27.870 -17.477 15.863 1.00 77.19 113 ASP A CA 1
ATOM 893 C C . ASP A 1 113 ? -26.757 -18.377 15.287 1.00 77.19 113 ASP A C 1
ATOM 895 O O . ASP A 1 113 ? -26.987 -19.534 14.935 1.00 77.19 113 ASP A O 1
ATOM 899 N N . SER A 1 114 ? -25.536 -17.852 15.129 1.00 70.75 114 SER A N 1
ATOM 900 C CA . SER A 1 114 ? -24.436 -18.596 14.513 1.00 70.75 114 SER A CA 1
ATOM 901 C C . SER A 1 114 ? -23.764 -19.550 15.511 1.00 70.75 114 SER A C 1
ATOM 903 O O . SER A 1 114 ? -23.265 -19.084 16.534 1.00 70.75 114 SER A O 1
ATOM 905 N N . PRO A 1 115 ? -23.616 -20.855 15.209 1.00 76.12 115 PRO A N 1
ATOM 906 C CA . PRO A 1 115 ? -22.825 -21.754 16.052 1.00 76.12 115 PRO A CA 1
ATOM 907 C C . PRO A 1 115 ? -21.317 -21.442 16.002 1.00 76.12 115 PRO A C 1
ATOM 909 O O . PRO A 1 115 ? -20.570 -21.895 16.865 1.00 76.12 115 PRO A O 1
ATOM 912 N N . LEU A 1 116 ? -20.855 -20.664 15.012 1.00 74.69 116 LEU A N 1
ATOM 913 C CA . LEU A 1 116 ? -19.446 -20.327 14.817 1.00 74.69 116 LEU A CA 1
ATOM 914 C C . LEU A 1 116 ? -19.183 -18.845 15.133 1.00 74.69 116 LEU A C 1
ATOM 916 O O . LEU A 1 116 ? -19.408 -17.948 14.317 1.00 74.69 116 LEU A O 1
ATOM 920 N N . LYS A 1 117 ? -18.675 -18.610 16.347 1.00 78.81 117 LYS A N 1
ATOM 921 C CA . LYS A 1 117 ? -18.362 -17.291 16.921 1.00 78.81 117 LYS A CA 1
ATOM 922 C C . LYS A 1 117 ? -16.910 -17.249 17.433 1.00 78.81 117 LYS A C 1
ATOM 924 O O . LYS A 1 117 ? -16.703 -17.231 18.646 1.00 78.81 117 LYS A O 1
ATOM 929 N N . PRO A 1 118 ? -15.886 -17.284 16.560 1.00 81.69 118 PRO A N 1
ATOM 930 C CA . PRO A 1 118 ? -14.499 -17.201 17.012 1.00 81.69 118 PRO A CA 1
ATOM 931 C C . PRO A 1 118 ? -14.248 -15.862 17.719 1.00 81.69 118 PRO A C 1
ATOM 933 O O . PRO A 1 118 ? -14.655 -14.809 17.224 1.00 81.69 118 PRO A O 1
ATOM 936 N N . LEU A 1 119 ? -13.593 -15.889 18.878 1.00 85.69 119 LEU A N 1
ATOM 937 C CA . LEU A 1 119 ? -13.177 -14.666 19.564 1.00 85.69 119 LEU A CA 1
ATOM 938 C C . LEU A 1 119 ? -11.997 -14.021 18.825 1.00 85.69 119 LEU A C 1
ATOM 940 O O . LEU A 1 119 ? -11.223 -14.702 18.152 1.00 85.69 119 LEU A O 1
ATOM 944 N N . CYS A 1 120 ? -11.861 -12.701 18.949 1.00 84.62 120 CYS A N 1
ATOM 945 C CA . CYS A 1 120 ? -10.647 -12.012 18.525 1.00 84.62 120 CYS A CA 1
ATOM 946 C C . CYS A 1 120 ? -9.577 -12.181 19.611 1.00 84.62 120 CYS A C 1
ATOM 948 O O . CYS A 1 120 ? -9.836 -11.903 20.780 1.00 84.62 120 CYS A O 1
ATOM 950 N N . GLU A 1 121 ? -8.377 -12.613 19.232 1.00 87.69 121 GLU A N 1
ATOM 951 C CA . GLU A 1 121 ? -7.286 -12.897 20.166 1.00 87.69 121 GLU A CA 1
ATOM 952 C C . GLU A 1 121 ? -6.135 -11.899 19.998 1.00 87.69 121 GLU A C 1
ATOM 954 O O . GLU A 1 121 ? -5.717 -11.571 18.882 1.00 87.69 121 GLU A O 1
ATOM 959 N N . HIS A 1 122 ? -5.591 -11.424 21.120 1.00 84.44 122 HIS A N 1
ATOM 960 C CA . HIS A 1 122 ? -4.359 -10.637 21.128 1.00 84.44 122 HIS A CA 1
ATOM 961 C C . HIS A 1 122 ? -3.180 -11.563 20.823 1.00 84.44 122 HIS A C 1
ATOM 963 O O . HIS A 1 122 ? -2.888 -12.483 21.588 1.00 84.44 122 HIS A O 1
ATOM 969 N N . VAL A 1 123 ? -2.466 -11.306 19.728 1.00 83.75 123 VAL A N 1
ATOM 970 C CA . VAL A 1 123 ? -1.290 -12.102 19.367 1.00 83.75 123 VAL A CA 1
ATOM 971 C C . VAL A 1 123 ? -0.187 -11.846 20.393 1.00 83.75 123 VAL A C 1
ATOM 973 O O . VAL A 1 123 ? 0.173 -10.698 20.662 1.00 83.75 123 VAL A O 1
ATOM 976 N N . VAL A 1 124 ? 0.365 -12.916 20.971 1.00 71.56 124 VAL A N 1
ATOM 977 C CA . VAL A 1 124 ? 1.410 -12.830 22.002 1.00 71.56 124 VAL A CA 1
ATOM 978 C C . VAL A 1 124 ? 2.738 -12.392 21.374 1.00 71.56 124 VAL A C 1
ATOM 980 O O . VAL A 1 124 ? 3.581 -13.202 20.995 1.00 71.56 124 VAL A O 1
ATOM 983 N N . GLY A 1 125 ? 2.917 -11.079 21.259 1.00 61.78 125 GLY A N 1
ATOM 984 C CA . GLY A 1 125 ? 4.140 -10.447 20.782 1.00 61.78 125 GLY A CA 1
ATOM 985 C C . GLY A 1 125 ? 3.986 -8.931 20.702 1.00 61.78 125 GLY A C 1
ATOM 986 O O . GLY A 1 125 ? 3.052 -8.429 20.085 1.00 61.78 125 GLY A O 1
ATOM 987 N N . SER A 1 126 ? 4.910 -8.194 21.320 1.00 53.25 126 SER A N 1
ATOM 988 C CA . SER A 1 126 ? 5.004 -6.743 21.146 1.00 53.25 126 SER A CA 1
ATOM 989 C C . SER A 1 126 ? 5.808 -6.436 19.886 1.00 53.25 126 SER A C 1
ATOM 991 O O . SER A 1 126 ? 7.026 -6.609 19.873 1.00 53.25 126 SER A O 1
ATOM 993 N N . THR A 1 127 ? 5.151 -5.963 18.829 1.00 56.69 127 THR A N 1
ATOM 994 C CA . THR A 1 127 ? 5.831 -5.373 17.669 1.00 56.69 127 THR A CA 1
ATOM 995 C C . THR A 1 127 ? 6.155 -3.902 17.963 1.00 56.69 127 THR A C 1
ATOM 997 O O . THR A 1 127 ? 5.479 -2.976 17.508 1.00 56.69 127 THR A O 1
ATOM 1000 N N . THR A 1 128 ? 7.191 -3.698 18.786 1.00 52.34 128 THR A N 1
ATOM 1001 C CA . THR A 1 128 ? 7.871 -2.412 19.012 1.00 52.34 128 THR A CA 1
ATOM 1002 C C . THR A 1 128 ? 8.741 -2.073 17.811 1.00 52.34 128 THR A C 1
ATOM 1004 O O . THR A 1 128 ? 9.848 -2.599 17.660 1.00 52.34 128 THR A O 1
ATOM 1007 N N . PHE A 1 129 ? 8.270 -1.169 16.957 1.00 55.75 129 PHE A N 1
ATOM 1008 C CA . PHE A 1 129 ? 9.046 -0.724 15.809 1.00 55.75 129 PHE A CA 1
ATOM 1009 C C . PHE A 1 129 ? 10.057 0.358 16.247 1.00 55.75 129 PHE A C 1
ATOM 1011 O O . PHE A 1 129 ? 9.704 1.528 16.388 1.00 55.75 129 PHE A O 1
ATOM 1018 N N . ASN A 1 130 ? 11.313 -0.065 16.472 1.00 43.28 130 ASN A N 1
ATOM 1019 C CA . ASN A 1 130 ? 12.396 0.713 17.114 1.00 43.28 130 ASN A CA 1
ATOM 1020 C C . ASN A 1 130 ? 13.661 0.927 16.233 1.00 43.28 130 ASN A C 1
ATOM 1022 O O . ASN A 1 130 ? 14.737 1.200 16.758 1.00 43.28 130 ASN A O 1
ATOM 1026 N N . SER A 1 131 ? 13.593 0.721 14.916 1.00 42.50 131 SER A N 1
ATOM 1027 C CA . SER A 1 131 ? 14.753 0.698 13.990 1.00 42.50 131 SER A CA 1
ATOM 1028 C C . SER A 1 131 ? 14.328 1.224 12.603 1.00 42.50 131 SER A C 1
ATOM 1030 O O . SER A 1 131 ? 13.123 1.154 12.373 1.00 42.50 131 SER A O 1
ATOM 1032 N N . PRO A 1 132 ? 15.212 1.724 11.698 1.00 42.59 132 PRO A N 1
ATOM 1033 C CA . PRO A 1 132 ? 14.796 2.469 10.490 1.00 42.59 132 PRO A CA 1
ATOM 1034 C C . PRO A 1 132 ? 14.673 1.734 9.116 1.00 42.59 132 PRO A C 1
ATOM 1036 O O . PRO A 1 132 ? 15.459 0.847 8.794 1.00 42.59 132 PRO A O 1
ATOM 1039 N N . SER A 1 133 ? 13.671 2.107 8.294 1.00 38.69 133 SER A N 1
ATOM 1040 C CA . SER A 1 133 ? 13.196 1.530 7.018 1.00 38.69 133 SER A CA 1
ATOM 1041 C C . SER A 1 133 ? 12.711 2.553 6.001 1.00 38.69 133 SER A C 1
ATOM 1043 O O . SER A 1 133 ? 12.152 3.593 6.337 1.00 38.69 133 SER A O 1
ATOM 1045 N N . GLY A 1 134 ? 12.779 2.144 4.734 1.00 41.81 134 GLY A N 1
ATOM 1046 C CA . GLY A 1 134 ? 12.029 2.749 3.632 1.00 41.81 134 GLY A CA 1
ATOM 1047 C C . GLY A 1 134 ? 10.616 2.177 3.412 1.00 41.81 134 GLY A C 1
ATOM 1048 O O . GLY A 1 134 ? 10.078 2.361 2.328 1.00 41.81 134 GLY A O 1
ATOM 1049 N N . ASN A 1 135 ? 10.021 1.468 4.381 1.00 41.28 135 ASN A N 1
ATOM 1050 C CA . ASN A 1 135 ? 8.711 0.805 4.242 1.00 41.28 135 ASN A CA 1
ATOM 1051 C C . ASN A 1 135 ? 7.566 1.499 5.010 1.00 41.28 135 ASN A C 1
ATOM 1053 O O . ASN A 1 135 ? 6.412 1.350 4.616 1.00 41.28 135 ASN A O 1
ATOM 1057 N N . VAL A 1 136 ? 7.859 2.248 6.083 1.00 47.38 136 VAL A N 1
ATOM 1058 C CA . VAL A 1 136 ? 6.879 3.099 6.798 1.00 47.38 136 VAL A CA 1
ATOM 1059 C C . VAL A 1 136 ? 7.508 4.487 7.018 1.00 47.38 136 VAL A C 1
ATOM 1061 O O . VAL A 1 136 ? 8.032 4.766 8.099 1.00 47.38 136 VAL A O 1
ATOM 1064 N N . PRO A 1 137 ? 7.518 5.354 5.986 1.00 47.78 137 PRO A N 1
ATOM 1065 C CA . PRO A 1 137 ? 8.396 6.529 5.907 1.00 47.78 137 PRO A CA 1
ATOM 1066 C C . PRO A 1 137 ? 7.904 7.760 6.701 1.00 47.78 137 PRO A C 1
ATOM 1068 O O . PRO A 1 137 ? 8.127 8.891 6.279 1.00 47.78 137 PRO A O 1
ATOM 1071 N N . SER A 1 138 ? 7.180 7.579 7.813 1.00 49.56 138 SER A N 1
ATOM 1072 C CA . SER A 1 138 ? 6.532 8.700 8.527 1.00 49.56 138 SER A CA 1
ATOM 1073 C C . SER A 1 138 ? 6.375 8.566 10.048 1.00 49.56 138 SER A C 1
ATOM 1075 O O . SER A 1 138 ? 5.972 9.538 10.694 1.00 49.56 138 SER A O 1
ATOM 1077 N N . LEU A 1 139 ? 6.665 7.401 10.641 1.00 51.78 139 LEU A N 1
ATOM 1078 C CA . LEU A 1 139 ? 6.598 7.171 12.088 1.00 51.78 139 LEU A CA 1
ATOM 1079 C C . LEU A 1 139 ? 7.823 6.365 12.580 1.00 51.78 139 LEU A C 1
ATOM 1081 O O . LEU A 1 139 ? 7.896 5.166 12.310 1.00 51.78 139 LEU A O 1
ATOM 1085 N N . PRO A 1 140 ? 8.781 6.978 13.313 1.00 52.91 140 PRO A N 1
ATOM 1086 C CA . PRO A 1 140 ? 10.019 6.318 13.742 1.00 52.91 140 PRO A CA 1
ATOM 1087 C C . PRO A 1 140 ? 9.861 5.402 14.966 1.00 52.91 140 PRO A C 1
ATOM 1089 O O . PRO A 1 140 ? 10.683 4.508 15.154 1.00 52.91 140 PRO A O 1
ATOM 1092 N N . TYR A 1 141 ? 8.843 5.643 15.800 1.00 67.50 141 TYR A N 1
ATOM 1093 C CA . TYR A 1 141 ? 8.689 5.025 17.119 1.00 67.50 141 TYR A CA 1
ATOM 1094 C C . TYR A 1 141 ? 7.211 4.728 17.410 1.00 67.50 141 TYR A C 1
ATOM 1096 O O . TYR A 1 141 ? 6.493 5.557 17.975 1.00 67.50 141 TYR A O 1
ATOM 1104 N N . ILE A 1 142 ? 6.743 3.539 17.024 1.00 69.94 142 ILE A N 1
ATOM 1105 C CA . ILE A 1 142 ? 5.377 3.081 17.316 1.00 69.94 142 ILE A CA 1
ATOM 1106 C C . ILE A 1 142 ? 5.366 1.767 18.088 1.00 69.94 142 ILE A C 1
ATOM 1108 O O . ILE A 1 142 ? 6.031 0.791 17.734 1.00 69.94 142 ILE A O 1
ATOM 1112 N N . GLN A 1 143 ? 4.541 1.751 19.129 1.00 79.44 143 GLN A N 1
ATOM 1113 C CA . GLN A 1 143 ? 4.059 0.540 19.755 1.00 79.44 143 GLN A CA 1
ATOM 1114 C C . GLN A 1 143 ? 2.877 0.057 18.927 1.00 79.44 143 GLN A C 1
ATOM 1116 O O . GLN A 1 143 ? 1.964 0.832 18.632 1.00 79.44 143 GLN A O 1
ATOM 1121 N N . THR A 1 144 ? 2.871 -1.226 18.583 1.00 82.19 144 THR A N 1
ATOM 1122 C CA . THR A 1 144 ? 1.705 -1.852 17.962 1.00 82.19 144 THR A CA 1
ATOM 1123 C C . THR A 1 144 ? 1.240 -3.048 18.781 1.00 82.19 144 THR A C 1
ATOM 1125 O O . THR A 1 144 ? 2.045 -3.739 19.408 1.00 82.19 144 THR A O 1
ATOM 1128 N N . ILE A 1 145 ? -0.072 -3.263 18.803 1.00 84.62 145 ILE A N 1
ATOM 1129 C CA . ILE A 1 145 ? -0.720 -4.471 19.313 1.00 84.62 145 ILE A CA 1
ATOM 1130 C C . ILE A 1 145 ? -1.487 -5.066 18.145 1.00 84.62 145 ILE A C 1
ATOM 1132 O O . ILE A 1 145 ? -2.337 -4.395 17.561 1.00 84.62 145 ILE A O 1
ATOM 1136 N N . LYS A 1 146 ? -1.191 -6.323 17.820 1.00 88.69 146 LYS A N 1
ATOM 1137 C CA . LYS A 1 146 ? -1.909 -7.086 16.805 1.00 88.69 146 LYS A CA 1
ATOM 1138 C C . LYS A 1 146 ? -2.991 -7.931 17.466 1.00 88.69 146 LYS A C 1
ATOM 1140 O O . LYS A 1 146 ? -2.697 -8.768 18.318 1.00 88.69 146 LYS A O 1
ATOM 1145 N N . ILE A 1 147 ? -4.225 -7.738 17.028 1.00 86.75 147 ILE A N 1
ATOM 1146 C CA . ILE A 1 147 ? -5.382 -8.550 17.388 1.00 86.75 147 ILE A CA 1
ATOM 1147 C C . ILE A 1 147 ? -5.825 -9.269 16.114 1.00 86.75 147 ILE A C 1
ATOM 1149 O O . ILE A 1 147 ? -6.020 -8.636 15.077 1.00 86.75 147 ILE A O 1
ATOM 1153 N N . VAL A 1 148 ? -5.941 -10.592 16.158 1.00 86.25 148 VAL A N 1
ATOM 1154 C CA . VAL A 1 148 ? -6.422 -11.392 15.024 1.00 86.25 148 VAL A CA 1
ATOM 1155 C C . VAL A 1 148 ? -7.855 -11.806 15.308 1.00 86.25 148 VAL A C 1
ATOM 1157 O O . VAL A 1 148 ? -8.141 -12.373 16.358 1.00 86.25 148 VAL A O 1
ATOM 1160 N N . CYS A 1 149 ? -8.747 -11.536 14.359 1.00 81.56 149 CYS A N 1
ATOM 1161 C CA . CYS A 1 149 ? -10.132 -11.989 14.396 1.00 81.56 149 CYS A CA 1
ATOM 1162 C C . CYS A 1 149 ? -10.283 -13.105 13.350 1.00 81.56 149 CYS A C 1
ATOM 1164 O O . CYS A 1 149 ? -10.308 -12.799 12.153 1.00 81.56 149 CYS A O 1
ATOM 1166 N N . PRO A 1 150 ? -10.340 -14.392 13.745 1.00 79.19 150 PRO A N 1
ATOM 1167 C CA . PRO A 1 150 ? -10.469 -15.493 12.795 1.00 79.19 150 PRO A CA 1
ATOM 1168 C C . PRO A 1 150 ? -11.751 -15.348 11.967 1.00 79.19 150 PRO A C 1
ATOM 1170 O O . PRO A 1 150 ? -12.811 -15.008 12.496 1.00 79.19 150 PRO A O 1
ATOM 1173 N N . SER A 1 151 ? -11.675 -15.607 10.661 1.00 67.19 151 SER A N 1
ATOM 1174 C CA . SER A 1 151 ? -12.867 -15.543 9.814 1.00 67.19 151 SER A CA 1
ATOM 1175 C C . SER A 1 151 ? -13.777 -16.749 10.067 1.00 67.19 151 SER A C 1
ATOM 1177 O O . SER A 1 151 ? -13.311 -17.859 10.326 1.00 67.19 151 SER A O 1
ATOM 1179 N N . ARG A 1 152 ? -15.093 -16.559 9.911 1.00 66.19 152 ARG A N 1
ATOM 1180 C CA . ARG A 1 152 ? -16.089 -17.648 9.995 1.00 66.19 152 ARG A CA 1
ATOM 1181 C C . ARG A 1 152 ? -15.889 -18.759 8.950 1.00 66.19 152 ARG A C 1
ATOM 1183 O O . ARG A 1 152 ? -16.497 -19.812 9.072 1.00 66.19 152 ARG A O 1
ATOM 1190 N N . TYR A 1 153 ? -15.041 -18.547 7.945 1.00 54.16 153 TYR A N 1
ATOM 1191 C CA . TYR A 1 153 ? -14.736 -19.533 6.904 1.00 54.16 153 TYR A CA 1
ATOM 1192 C C . TYR A 1 153 ? -13.403 -20.274 7.135 1.00 54.16 153 TYR A C 1
ATOM 1194 O O . TYR A 1 153 ? -13.067 -21.186 6.384 1.00 54.16 153 TYR A O 1
ATOM 1202 N N . ALA A 1 154 ? -12.642 -19.936 8.184 1.00 47.00 154 ALA A N 1
ATOM 1203 C CA . ALA A 1 154 ? -11.319 -20.501 8.465 1.00 47.00 154 ALA A CA 1
ATOM 1204 C C . ALA A 1 154 ? -11.351 -21.871 9.186 1.00 47.00 154 ALA A C 1
ATOM 1206 O O . ALA A 1 154 ? -10.593 -22.095 10.126 1.00 47.00 154 ALA A O 1
ATOM 1207 N N . VAL A 1 155 ? -12.190 -22.813 8.734 1.00 44.28 155 VAL A N 1
ATOM 1208 C CA . VAL A 1 155 ? -12.276 -24.189 9.284 1.00 44.28 155 VAL A CA 1
ATOM 1209 C C . VAL A 1 155 ? -11.718 -25.232 8.297 1.00 44.28 155 VAL A C 1
ATOM 1211 O O . VAL A 1 155 ? -12.227 -26.338 8.166 1.00 44.28 155 VAL A O 1
ATOM 1214 N N . LEU A 1 156 ? -10.634 -24.881 7.593 1.00 45.03 156 LEU A N 1
ATOM 1215 C CA . LEU A 1 156 ? -9.844 -25.798 6.756 1.00 45.03 156 LEU A CA 1
ATOM 1216 C C . LEU A 1 156 ? -8.330 -25.627 6.995 1.00 45.03 156 LEU A C 1
ATOM 1218 O O . LEU A 1 156 ? -7.581 -25.146 6.148 1.00 45.03 156 LEU A O 1
ATOM 1222 N N . GLY A 1 157 ? -7.888 -26.053 8.183 1.00 39.16 157 GLY A N 1
ATOM 1223 C CA . GLY A 1 157 ? -6.567 -26.660 8.405 1.00 39.16 157 GLY A CA 1
ATOM 1224 C C . GLY A 1 157 ? -5.314 -25.890 7.962 1.00 39.16 157 GLY A C 1
ATOM 1225 O O . GLY A 1 157 ? -4.501 -26.447 7.225 1.00 39.16 157 GLY A O 1
ATOM 1226 N N . ARG A 1 158 ? -5.088 -24.656 8.441 1.00 42.84 158 ARG A N 1
ATOM 1227 C CA . ARG A 1 158 ? -3.801 -23.964 8.222 1.00 42.84 158 ARG A CA 1
ATOM 1228 C C . ARG A 1 158 ? -3.343 -23.133 9.426 1.00 42.84 158 ARG A C 1
ATOM 1230 O O . ARG A 1 158 ? -3.902 -22.078 9.703 1.00 42.84 158 ARG A O 1
ATOM 1237 N N . ASN A 1 159 ? -2.287 -23.587 10.104 1.00 36.28 159 ASN A N 1
ATOM 1238 C CA . ASN A 1 159 ? -1.684 -22.879 11.241 1.00 36.28 159 ASN A CA 1
ATOM 1239 C C . ASN A 1 159 ? -0.894 -21.637 10.764 1.00 36.28 159 ASN A C 1
ATOM 1241 O O . ASN A 1 159 ? 0.051 -21.796 9.985 1.00 36.28 159 ASN A O 1
ATOM 1245 N N . PRO A 1 160 ? -1.209 -20.413 11.231 1.00 41.94 160 PRO A N 1
ATOM 1246 C CA . PRO A 1 160 ? -0.528 -19.193 10.797 1.00 41.94 160 PRO A CA 1
ATOM 1247 C C . PRO A 1 160 ? 0.762 -18.931 11.599 1.00 41.94 160 PRO A C 1
ATOM 1249 O O . PRO A 1 160 ? 0.818 -18.058 12.463 1.00 41.94 160 PRO A O 1
ATOM 1252 N N . THR A 1 161 ? 1.837 -19.667 11.309 1.00 35.91 161 THR A N 1
ATOM 1253 C CA . THR A 1 161 ? 3.162 -19.406 11.901 1.00 35.91 161 THR A CA 1
ATOM 1254 C C . THR A 1 161 ? 3.918 -18.325 11.120 1.00 35.91 161 THR A C 1
ATOM 1256 O O . THR A 1 161 ? 4.489 -18.608 10.067 1.00 35.91 161 THR A O 1
ATOM 1259 N N . GLY A 1 162 ? 3.970 -17.096 11.643 1.00 30.97 162 GLY A N 1
ATOM 1260 C CA . GLY A 1 162 ? 4.720 -15.985 11.045 1.00 30.97 162 GLY A CA 1
ATOM 1261 C C . GLY A 1 162 ? 5.430 -15.120 12.089 1.00 30.97 162 GLY A C 1
ATOM 1262 O O . GLY A 1 162 ? 4.814 -14.685 13.056 1.00 30.97 162 GLY A O 1
ATOM 1263 N N . LYS A 1 163 ? 6.728 -14.858 11.887 1.00 32.19 163 LYS A N 1
ATOM 1264 C CA . LYS A 1 163 ? 7.513 -13.876 12.657 1.00 32.19 163 LYS A CA 1
ATOM 1265 C C . LYS A 1 163 ? 7.685 -12.604 11.821 1.00 32.19 163 LYS A C 1
ATOM 1267 O O . LYS A 1 163 ? 8.049 -12.701 10.652 1.00 32.19 163 LYS A O 1
ATOM 1272 N N . ALA A 1 164 ? 7.453 -11.438 12.420 1.00 30.28 164 ALA A N 1
ATOM 1273 C CA . ALA A 1 164 ? 7.634 -10.132 11.781 1.00 30.28 164 ALA A CA 1
ATOM 1274 C C . ALA A 1 164 ? 8.986 -9.487 12.151 1.00 30.28 164 ALA A C 1
ATOM 1276 O O . ALA A 1 164 ? 9.631 -9.881 13.125 1.00 30.28 164 ALA A O 1
ATOM 1277 N N . HIS A 1 165 ? 9.416 -8.490 11.372 1.00 30.44 165 HIS A N 1
ATOM 1278 C CA . HIS A 1 165 ? 10.675 -7.767 11.571 1.00 30.44 165 HIS A CA 1
ATOM 1279 C C . HIS A 1 165 ? 10.468 -6.261 11.318 1.00 30.44 165 HIS A C 1
ATOM 1281 O O . HIS A 1 165 ? 9.830 -5.885 10.334 1.00 30.44 165 HIS A O 1
ATOM 1287 N N . ASN A 1 166 ? 10.987 -5.415 12.215 1.00 28.09 166 ASN A N 1
ATOM 1288 C CA . ASN A 1 166 ? 10.990 -3.938 12.117 1.00 28.09 166 ASN A CA 1
ATOM 1289 C C . ASN A 1 166 ? 11.685 -3.480 10.830 1.00 28.09 166 ASN A C 1
ATOM 1291 O O . ASN A 1 166 ? 12.612 -4.214 10.457 1.00 28.09 166 ASN A O 1
ATOM 1295 N N . PRO A 1 167 ? 11.342 -2.329 10.164 1.00 35.38 167 PRO A N 1
ATOM 1296 C CA . PRO A 1 167 ? 11.417 -0.911 10.697 1.00 35.38 167 PRO A CA 1
ATOM 1297 C C . PRO A 1 167 ? 10.410 0.174 10.045 1.00 35.38 167 PRO A C 1
ATOM 1299 O O . PRO A 1 167 ? 9.662 -0.284 9.183 1.00 35.38 167 PRO A O 1
ATOM 1302 N N . THR A 1 168 ? 10.126 1.523 10.212 1.00 32.28 168 THR A N 1
ATOM 1303 C CA . THR A 1 168 ? 10.429 2.922 10.806 1.00 32.28 168 THR A CA 1
ATOM 1304 C C . THR A 1 168 ? 11.176 4.114 10.086 1.00 32.28 168 THR A C 1
ATOM 1306 O O . THR A 1 168 ? 12.254 3.919 9.581 1.00 32.28 168 THR A O 1
ATOM 1309 N N . PHE A 1 169 ? 10.708 5.394 10.094 1.00 38.12 169 PHE A N 1
ATOM 1310 C CA . PHE A 1 169 ? 11.522 6.670 10.206 1.00 38.12 169 PHE A CA 1
ATOM 1311 C C . PHE A 1 169 ? 10.637 7.967 10.251 1.00 38.12 169 PHE A C 1
ATOM 1313 O O . PHE A 1 169 ? 9.424 7.843 10.352 1.00 38.12 169 PHE A O 1
ATOM 1320 N N . ALA A 1 170 ? 11.199 9.197 10.264 1.00 40.78 170 ALA A N 1
ATOM 1321 C CA . ALA A 1 170 ? 10.603 10.460 10.793 1.00 40.78 170 ALA A CA 1
ATOM 1322 C C . ALA A 1 170 ? 10.600 11.673 9.809 1.00 40.78 170 ALA A C 1
ATOM 1324 O O . ALA A 1 170 ? 11.393 11.654 8.875 1.00 40.78 170 ALA A O 1
ATOM 1325 N N . ALA A 1 171 ? 9.865 12.793 9.993 1.00 47.25 171 ALA A N 1
ATOM 1326 C CA . ALA A 1 171 ? 8.643 13.112 10.771 1.00 47.25 171 ALA A CA 1
ATOM 1327 C C . ALA A 1 171 ? 8.103 14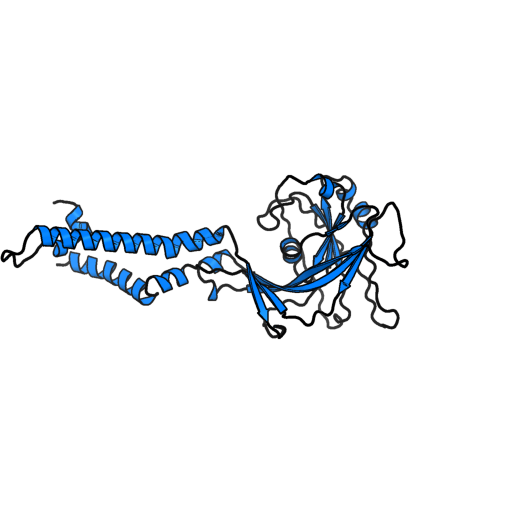.537 10.425 1.00 47.25 171 ALA A C 1
ATOM 1329 O O . ALA A 1 171 ? 8.666 15.220 9.573 1.00 47.25 171 ALA A O 1
ATOM 1330 N N . ASP A 1 172 ? 7.045 14.946 11.150 1.00 36.28 172 ASP A N 1
ATOM 1331 C CA . ASP A 1 172 ? 6.423 16.286 11.254 1.00 36.28 172 ASP A CA 1
ATOM 1332 C C . ASP A 1 172 ? 5.295 16.603 10.233 1.00 36.28 172 ASP A C 1
ATOM 1334 O O . ASP A 1 172 ? 5.100 15.879 9.261 1.00 36.28 172 ASP A O 1
ATOM 1338 N N . ALA A 1 173 ? 4.391 17.580 10.439 1.00 37.81 173 ALA A N 1
ATOM 1339 C CA . ALA A 1 173 ? 4.296 18.581 11.522 1.00 37.81 173 ALA A CA 1
ATOM 1340 C C . ALA A 1 173 ? 2.956 18.624 12.309 1.00 37.81 173 ALA A C 1
ATOM 1342 O O . ALA A 1 173 ? 2.917 19.153 13.417 1.00 37.81 173 ALA A O 1
ATOM 1343 N N . ILE A 1 174 ? 1.855 18.034 11.814 1.00 48.09 174 ILE A N 1
ATOM 1344 C CA . ILE A 1 174 ? 0.539 18.009 12.506 1.00 48.09 174 ILE A CA 1
ATOM 1345 C C . ILE A 1 174 ? 0.520 16.877 13.562 1.00 48.09 174 ILE A C 1
ATOM 1347 O O . ILE A 1 174 ? -0.167 15.864 13.417 1.00 48.09 174 ILE A O 1
ATOM 1351 N N . ILE A 1 175 ? 1.389 16.985 14.573 1.00 44.25 175 ILE A N 1
ATOM 1352 C CA . ILE A 1 175 ? 1.863 15.831 15.362 1.00 44.25 175 ILE A CA 1
ATOM 1353 C C . ILE A 1 175 ? 0.986 15.501 16.576 1.00 44.25 175 ILE A C 1
ATOM 1355 O O . ILE A 1 175 ? 0.715 14.327 16.816 1.00 44.25 175 ILE A O 1
ATOM 1359 N N . ASP A 1 176 ? 0.569 16.498 17.361 1.00 46.62 176 ASP A N 1
ATOM 1360 C CA . ASP A 1 176 ? 0.131 16.292 18.756 1.00 46.62 176 ASP A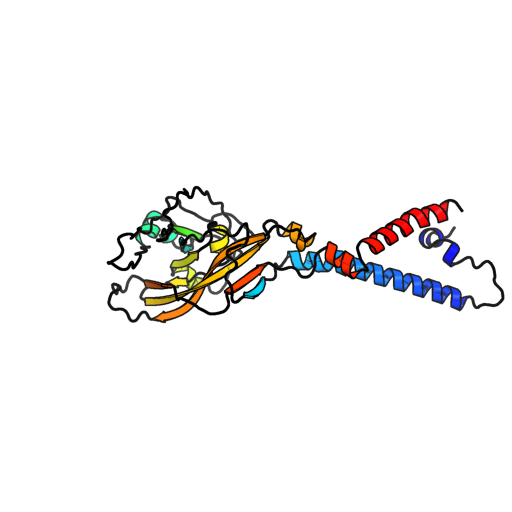 CA 1
ATOM 1361 C C . ASP A 1 176 ? -1.129 15.415 18.907 1.00 46.62 176 ASP A C 1
ATOM 1363 O O . ASP A 1 176 ? -1.224 14.620 19.842 1.00 46.62 176 ASP A O 1
ATOM 1367 N N . ALA A 1 177 ? -2.044 15.435 17.931 1.00 50.69 177 ALA A N 1
ATOM 1368 C CA . ALA A 1 177 ? -3.162 14.488 17.887 1.00 50.69 177 ALA A CA 1
ATOM 1369 C C . ALA A 1 177 ? -2.670 13.025 17.942 1.00 50.69 177 ALA A C 1
ATOM 1371 O O . ALA A 1 177 ? -3.152 12.239 18.755 1.00 50.69 177 ALA A O 1
ATOM 1372 N N . ARG A 1 178 ? -1.617 12.687 17.180 1.00 56.62 178 ARG A N 1
ATOM 1373 C CA . ARG A 1 178 ? -1.011 11.341 17.115 1.00 56.62 178 ARG A CA 1
ATOM 1374 C C . ARG A 1 178 ? -0.326 10.906 18.418 1.00 56.62 178 ARG A C 1
ATOM 1376 O O . ARG A 1 178 ? 0.032 9.737 18.549 1.00 56.62 178 ARG A O 1
ATOM 1383 N N . LEU A 1 179 ? -0.093 11.830 19.354 1.00 63.19 179 LEU A N 1
ATOM 1384 C CA . LEU A 1 179 ? 0.432 11.534 20.692 1.00 63.19 179 LEU A CA 1
ATOM 1385 C C . LEU A 1 179 ? -0.684 11.206 21.694 1.00 63.19 179 LEU A C 1
ATOM 1387 O O . LEU A 1 179 ? -0.405 10.611 22.734 1.00 63.19 179 LEU A O 1
ATOM 1391 N N . LYS A 1 180 ? -1.929 11.593 21.389 1.00 63.00 180 LYS A N 1
ATOM 1392 C CA . LYS A 1 180 ? -3.093 11.538 22.291 1.00 63.00 180 LYS A CA 1
ATOM 1393 C C . LYS A 1 180 ? -4.184 10.565 21.821 1.00 63.00 180 LYS A C 1
ATOM 1395 O O . LYS A 1 180 ? -5.008 10.157 22.632 1.00 63.00 180 LYS A O 1
ATOM 1400 N N . THR A 1 181 ? -4.169 10.158 20.552 1.00 78.56 181 THR A N 1
ATOM 1401 C CA . THR A 1 181 ? -5.058 9.136 19.971 1.00 78.56 181 THR A CA 1
ATOM 1402 C C . THR A 1 181 ? -4.419 7.751 19.953 1.00 78.56 181 THR A C 1
ATOM 1404 O O . THR A 1 181 ? -3.217 7.628 19.709 1.00 78.56 181 THR A O 1
ATOM 1407 N N . VAL A 1 182 ? -5.237 6.701 20.055 1.00 83.44 182 VAL A N 1
ATOM 1408 C CA . VAL A 1 182 ? -4.862 5.367 19.557 1.00 83.44 182 VAL A CA 1
ATOM 1409 C C . VAL A 1 182 ? -5.315 5.270 18.104 1.00 83.44 182 VAL A C 1
ATOM 1411 O O . VAL A 1 182 ? -6.478 5.515 17.798 1.00 83.44 182 VAL A O 1
ATOM 1414 N N . SER A 1 183 ? -4.406 4.920 17.200 1.00 90.00 183 SER A N 1
ATOM 1415 C CA . SER A 1 183 ? -4.705 4.753 15.778 1.00 90.00 183 SER A CA 1
ATOM 1416 C C . SER A 1 183 ? -5.003 3.293 15.460 1.00 90.00 183 SER A C 1
ATOM 1418 O O . SER A 1 183 ? -4.159 2.435 15.699 1.00 90.00 183 SER A O 1
ATOM 1420 N N . ILE A 1 184 ? -6.169 2.997 14.889 1.00 90.81 184 ILE A N 1
ATOM 1421 C CA . ILE A 1 184 ? -6.534 1.645 14.452 1.00 90.81 184 ILE A CA 1
ATOM 1422 C C . ILE A 1 184 ? -6.256 1.481 12.958 1.00 90.81 184 ILE A C 1
ATOM 1424 O O . ILE A 1 184 ? -6.712 2.276 12.142 1.00 90.81 184 ILE A O 1
ATOM 1428 N N . VAL A 1 185 ? -5.530 0.427 12.596 1.00 91.00 185 VAL A N 1
ATOM 1429 C CA . VAL A 1 185 ? -5.324 -0.015 11.211 1.00 91.00 185 VAL A CA 1
ATOM 1430 C C . VAL A 1 185 ? -5.963 -1.391 11.047 1.00 91.00 185 VAL A C 1
ATOM 1432 O O . VAL A 1 185 ? -5.695 -2.294 11.839 1.00 91.00 185 VAL A O 1
ATOM 1435 N N . VAL A 1 186 ? -6.791 -1.569 10.015 1.00 92.12 186 VAL A N 1
ATOM 1436 C CA . VAL A 1 186 ? -7.439 -2.854 9.711 1.00 92.12 186 VAL A CA 1
ATOM 1437 C C . VAL A 1 186 ? -6.810 -3.491 8.476 1.00 92.12 186 VAL A C 1
ATOM 1439 O O . VAL A 1 186 ? -6.815 -2.943 7.377 1.00 92.12 186 VAL A O 1
ATOM 1442 N N . GLY A 1 187 ? -6.230 -4.665 8.669 1.00 90.88 187 GLY A N 1
ATOM 1443 C CA . GLY A 1 187 ? -5.573 -5.459 7.650 1.00 90.88 187 GLY A CA 1
ATOM 1444 C C . GLY A 1 187 ? -6.408 -6.637 7.190 1.00 90.88 187 GLY A C 1
ATOM 1445 O O . GLY A 1 187 ? -7.130 -7.250 7.975 1.00 90.88 187 GLY A O 1
ATOM 1446 N N . LEU A 1 188 ? -6.238 -6.980 5.915 1.00 90.38 188 LEU A N 1
ATOM 1447 C CA . LEU A 1 188 ? -6.695 -8.240 5.327 1.00 90.38 188 LEU A CA 1
ATOM 1448 C C . LEU A 1 188 ? -5.535 -9.034 4.699 1.00 90.38 188 LEU A C 1
ATOM 1450 O O . LEU A 1 188 ? -5.750 -10.127 4.186 1.00 90.38 188 LEU A O 1
ATOM 1454 N N . ALA A 1 189 ? -4.299 -8.529 4.756 1.00 90.31 189 ALA A N 1
ATOM 1455 C CA . ALA A 1 189 ? -3.116 -9.226 4.262 1.00 90.31 189 ALA A CA 1
ATOM 1456 C C . ALA A 1 189 ? -2.523 -10.153 5.334 1.00 90.31 189 ALA A C 1
ATOM 1458 O O . ALA A 1 189 ? -2.483 -9.809 6.513 1.00 90.31 189 ALA A O 1
ATOM 1459 N N . ALA A 1 190 ? -1.966 -11.293 4.919 1.00 88.06 190 ALA A N 1
ATOM 1460 C CA . ALA A 1 190 ? -1.292 -12.227 5.826 1.00 88.06 190 ALA A CA 1
ATOM 1461 C C . ALA A 1 190 ? 0.082 -11.728 6.336 1.00 88.06 190 ALA A C 1
ATOM 1463 O O . ALA A 1 190 ? 0.685 -12.361 7.201 1.00 88.06 190 ALA A O 1
ATOM 1464 N N . ASN A 1 191 ? 0.592 -10.616 5.791 1.00 89.06 191 ASN A N 1
ATOM 1465 C CA . ASN A 1 191 ? 1.859 -9.998 6.172 1.00 89.06 191 ASN A CA 1
ATOM 1466 C C . ASN A 1 191 ? 1.624 -8.598 6.761 1.00 89.06 191 ASN A C 1
ATOM 1468 O O . ASN A 1 191 ? 1.206 -7.673 6.067 1.00 89.06 191 ASN A O 1
ATOM 1472 N N . ASP A 1 192 ? 1.974 -8.441 8.033 1.00 88.06 192 ASP A N 1
ATOM 1473 C CA . ASP A 1 192 ? 1.790 -7.227 8.836 1.00 88.06 192 ASP A CA 1
ATOM 1474 C C . ASP A 1 192 ? 2.472 -5.997 8.215 1.00 88.06 192 ASP A C 1
ATOM 1476 O O . ASP A 1 192 ? 1.950 -4.886 8.288 1.00 88.06 192 ASP A O 1
ATOM 1480 N N . SER A 1 193 ? 3.608 -6.193 7.535 1.00 86.38 193 SER A N 1
ATOM 1481 C CA . SER A 1 193 ? 4.314 -5.107 6.842 1.00 86.38 193 SER A CA 1
ATOM 1482 C C . SER A 1 193 ? 3.575 -4.605 5.601 1.00 86.38 193 SER A C 1
ATOM 1484 O O . SER A 1 193 ? 3.781 -3.462 5.199 1.00 86.38 193 SER A O 1
ATOM 1486 N N . ASP A 1 194 ? 2.692 -5.411 5.001 1.00 89.38 194 ASP A N 1
ATOM 1487 C CA . ASP A 1 194 ? 1.804 -4.937 3.943 1.00 89.38 194 ASP A CA 1
ATOM 1488 C C . ASP A 1 194 ? 0.648 -4.132 4.510 1.00 89.38 194 ASP A C 1
ATOM 1490 O O . ASP A 1 194 ? 0.468 -3.003 4.070 1.00 89.38 194 ASP A O 1
ATOM 1494 N N . VAL A 1 195 ? -0.045 -4.649 5.531 1.00 88.38 195 VAL A N 1
ATOM 1495 C CA . VAL A 1 195 ? -1.132 -3.933 6.221 1.00 88.38 195 VAL A CA 1
ATOM 1496 C C . VAL A 1 195 ? -0.688 -2.528 6.634 1.00 88.38 195 VAL A C 1
ATOM 1498 O O . VAL A 1 195 ? -1.301 -1.540 6.234 1.00 88.38 195 VAL A O 1
ATOM 1501 N N . LEU A 1 196 ? 0.424 -2.437 7.370 1.00 86.88 196 LEU A N 1
ATOM 1502 C CA . LEU A 1 196 ? 0.954 -1.181 7.910 1.00 86.88 196 LEU A CA 1
ATOM 1503 C C . LEU A 1 196 ? 1.513 -0.220 6.841 1.00 86.88 196 LEU A C 1
ATOM 1505 O O . LEU A 1 196 ? 1.786 0.934 7.160 1.00 86.88 196 LEU A O 1
ATOM 1509 N N . SER A 1 197 ? 1.690 -0.671 5.591 1.00 85.88 197 SER A N 1
ATOM 1510 C CA . SER A 1 197 ? 2.160 0.157 4.466 1.00 85.88 197 SER A CA 1
ATOM 1511 C C . SER A 1 197 ? 1.114 0.385 3.366 1.00 85.88 197 SER A C 1
ATOM 1513 O O . SER A 1 197 ? 1.421 1.043 2.372 1.00 85.88 197 SER A O 1
ATOM 1515 N N . THR A 1 198 ? -0.108 -0.145 3.503 1.00 89.56 198 THR A N 1
ATOM 1516 C CA . THR A 1 198 ? -1.207 0.080 2.540 1.00 89.56 198 THR A CA 1
ATOM 1517 C C . THR A 1 198 ? -2.482 0.618 3.163 1.00 89.56 198 THR A C 1
ATOM 1519 O O . THR A 1 198 ? -3.183 1.373 2.499 1.00 89.56 198 THR A O 1
ATOM 1522 N N . THR A 1 199 ? -2.807 0.237 4.400 1.00 90.44 199 THR A N 1
ATOM 1523 C CA . THR A 1 199 ? -4.037 0.682 5.059 1.00 90.44 199 THR A CA 1
ATOM 1524 C C . THR A 1 199 ? -3.775 1.983 5.836 1.00 90.44 199 THR A C 1
ATOM 1526 O O . THR A 1 199 ? -2.881 2.005 6.686 1.00 90.44 199 THR A O 1
ATOM 1529 N N . PRO A 1 200 ? -4.550 3.063 5.615 1.00 88.88 200 PRO A N 1
ATOM 1530 C CA . PRO A 1 200 ? -4.420 4.292 6.394 1.00 88.88 200 PRO A CA 1
ATOM 1531 C C . PRO A 1 200 ? -4.917 4.107 7.847 1.00 88.88 200 PRO A C 1
ATOM 1533 O O . PRO A 1 200 ? -5.939 3.455 8.068 1.00 88.88 200 PRO A O 1
ATOM 1536 N N . PRO A 1 201 ? -4.235 4.686 8.855 1.00 89.50 201 PRO A N 1
ATOM 1537 C CA . PRO A 1 201 ? -4.667 4.627 10.251 1.00 89.50 201 PRO A CA 1
ATOM 1538 C C . PRO A 1 201 ? -5.884 5.511 10.547 1.00 89.50 201 PRO A C 1
ATOM 1540 O O . PRO A 1 201 ? -5.928 6.676 10.156 1.00 89.50 201 PRO A O 1
ATOM 1543 N N . ILE A 1 202 ? -6.820 4.974 11.331 1.00 91.31 202 ILE A N 1
ATOM 1544 C CA . ILE A 1 202 ? -8.006 5.657 11.859 1.00 91.31 202 ILE A CA 1
ATOM 1545 C C . ILE A 1 202 ? -7.691 6.160 13.281 1.00 91.31 202 ILE A C 1
ATOM 1547 O O . ILE A 1 202 ? -7.623 5.339 14.199 1.00 91.31 202 ILE A O 1
ATOM 1551 N N . PRO A 1 203 ? -7.479 7.468 13.513 1.00 90.81 203 PRO A N 1
ATOM 1552 C CA . PRO A 1 203 ? -7.218 7.994 14.851 1.00 90.81 203 PRO A CA 1
ATOM 1553 C C . PRO A 1 203 ? -8.497 7.995 15.702 1.00 90.81 203 PRO A C 1
ATOM 1555 O O . PRO A 1 203 ? -9.448 8.716 15.403 1.00 90.81 203 PRO A O 1
ATOM 1558 N N . ILE A 1 204 ? -8.513 7.222 16.790 1.00 89.06 204 ILE A N 1
ATOM 1559 C CA . ILE A 1 204 ? -9.577 7.254 17.799 1.00 89.06 204 ILE A CA 1
ATOM 1560 C C . ILE A 1 204 ? -9.205 8.259 18.891 1.00 89.06 204 ILE A C 1
ATOM 1562 O O . ILE A 1 204 ? -8.172 8.132 19.555 1.00 89.06 204 ILE A O 1
ATOM 1566 N N . TYR A 1 205 ? -10.083 9.239 19.094 1.00 87.94 205 TYR A N 1
ATOM 1567 C CA . TYR A 1 205 ? -9.999 10.230 20.167 1.00 87.94 205 TYR A CA 1
ATOM 1568 C C . TYR A 1 205 ? -10.837 9.776 21.376 1.00 87.94 205 TYR A C 1
ATOM 1570 O O . TYR A 1 205 ? -11.859 9.112 21.173 1.00 87.94 205 TYR A O 1
ATOM 1578 N N . PRO A 1 206 ? -10.485 10.153 22.619 1.00 85.56 206 PRO A N 1
ATOM 1579 C CA . PRO A 1 206 ? -11.397 10.038 23.759 1.00 85.56 206 PRO A CA 1
ATOM 1580 C C . PRO A 1 206 ? -12.764 10.668 23.452 1.00 85.56 206 PRO A C 1
ATOM 1582 O O . PRO A 1 206 ? -12.848 11.595 22.648 1.00 85.56 206 PRO A O 1
ATOM 1585 N N . GLU A 1 207 ? -13.830 10.138 24.054 1.00 86.94 207 GLU A N 1
ATOM 1586 C CA . GLU A 1 207 ? -15.239 10.536 23.856 1.00 86.94 207 GLU A CA 1
ATOM 1587 C C . GLU A 1 207 ? -15.815 10.346 22.437 1.00 86.94 207 GLU A C 1
ATOM 1589 O O . GLU A 1 207 ? -17.039 10.299 22.283 1.00 86.94 207 GLU A O 1
ATOM 1594 N N . SER A 1 208 ? -14.979 10.182 21.403 1.00 91.50 208 SER A N 1
ATOM 1595 C CA . SER A 1 208 ? -15.434 9.943 20.030 1.00 91.50 208 SER A CA 1
ATOM 1596 C C . SER A 1 208 ? -16.162 8.603 19.898 1.00 91.50 208 SER A C 1
ATOM 1598 O O . SER A 1 208 ? -15.795 7.610 20.525 1.00 91.50 208 SER A O 1
ATOM 1600 N N . ARG A 1 209 ? -17.222 8.577 19.086 1.00 93.00 209 ARG A N 1
ATOM 1601 C CA . ARG A 1 209 ? -18.044 7.386 18.825 1.00 93.00 209 ARG A CA 1
ATOM 1602 C C . ARG A 1 209 ? -18.278 7.313 17.330 1.00 93.00 209 ARG A C 1
ATOM 1604 O O . ARG A 1 209 ? -19.079 8.080 16.803 1.00 93.00 209 ARG A O 1
ATOM 1611 N N . MET A 1 210 ? -17.529 6.459 16.650 1.00 95.31 210 MET A N 1
ATOM 1612 C CA . MET A 1 210 ? -17.475 6.398 15.192 1.00 95.31 210 MET A CA 1
ATOM 1613 C C . MET A 1 210 ? -18.018 5.066 14.683 1.00 95.31 210 MET A C 1
ATOM 1615 O O . MET A 1 210 ? -17.671 4.004 15.197 1.00 95.31 210 MET A O 1
ATOM 1619 N N . LEU A 1 211 ? -18.835 5.135 13.641 1.00 95.19 211 LEU A N 1
ATOM 1620 C CA . LEU A 1 211 ? -19.284 4.012 12.836 1.00 95.19 211 LEU A CA 1
ATOM 1621 C C . LEU A 1 211 ? -18.620 4.133 11.460 1.00 95.19 211 LEU A C 1
ATOM 1623 O O . LEU A 1 211 ? -18.812 5.133 10.768 1.00 95.19 211 LEU A O 1
ATOM 1627 N N . GLY A 1 212 ? -17.813 3.142 11.086 1.00 94.69 212 GLY A N 1
ATOM 1628 C CA . GLY A 1 212 ? -17.090 3.104 9.816 1.00 94.69 212 GLY A CA 1
ATOM 1629 C C . GLY A 1 212 ? -17.554 1.959 8.920 1.00 94.69 212 GLY A C 1
ATOM 1630 O O . GLY A 1 212 ? -17.594 0.811 9.364 1.00 94.69 212 GLY A O 1
ATOM 1631 N N . SER A 1 213 ? -17.860 2.268 7.659 1.00 94.50 213 SER A N 1
ATOM 1632 C CA . SER A 1 213 ? -18.036 1.253 6.614 1.00 94.50 213 SER A CA 1
ATOM 1633 C C . SER A 1 213 ? -16.668 0.823 6.094 1.00 94.50 213 SER A C 1
ATOM 1635 O O . SER A 1 213 ? -15.865 1.682 5.713 1.00 94.50 213 SER A O 1
ATOM 1637 N N . ILE A 1 214 ? -16.401 -0.484 6.065 1.00 92.94 214 ILE A N 1
ATOM 1638 C CA . ILE A 1 214 ? -15.216 -1.042 5.409 1.00 92.94 214 ILE A CA 1
ATOM 1639 C C . ILE A 1 214 ? -15.586 -1.764 4.112 1.00 92.94 214 ILE A C 1
ATOM 1641 O O . ILE A 1 214 ? -16.489 -2.601 4.081 1.00 92.94 214 ILE A O 1
ATOM 1645 N N . GLY A 1 215 ? -14.842 -1.433 3.060 1.00 92.69 215 GLY A N 1
ATOM 1646 C CA . GLY A 1 215 ? -14.832 -2.113 1.771 1.00 92.69 215 GLY A CA 1
ATOM 1647 C C . GLY A 1 215 ? -13.495 -2.813 1.531 1.00 92.69 215 GLY A C 1
ATOM 1648 O O . GLY A 1 215 ? -12.524 -2.636 2.278 1.00 92.69 215 GLY A O 1
ATOM 1649 N N . PHE A 1 216 ? -13.436 -3.617 0.473 1.00 91.25 216 PHE A N 1
ATOM 1650 C CA . PHE A 1 216 ? -12.280 -4.454 0.160 1.00 91.25 216 PHE A CA 1
ATOM 1651 C C . PHE A 1 216 ? -11.704 -4.097 -1.210 1.00 91.25 216 PHE A C 1
ATOM 1653 O O . PHE A 1 216 ? -12.426 -4.062 -2.201 1.00 91.25 216 PHE A O 1
ATOM 1660 N N . SER A 1 217 ? -10.391 -3.886 -1.280 1.00 93.38 217 SER A N 1
ATOM 1661 C CA . SER A 1 217 ? -9.668 -3.717 -2.543 1.00 93.38 217 SER A CA 1
ATOM 1662 C C . SER A 1 217 ? -8.522 -4.718 -2.653 1.00 93.38 217 SER A C 1
ATOM 1664 O O . SER A 1 217 ? -8.085 -5.320 -1.666 1.00 93.38 217 SER A O 1
ATOM 1666 N N . LEU A 1 218 ? -8.028 -4.935 -3.871 1.00 93.94 218 LEU A N 1
ATOM 1667 C CA . LEU A 1 218 ? -6.868 -5.790 -4.113 1.00 93.94 218 LEU A CA 1
ATOM 1668 C C . LEU A 1 218 ? -5.634 -4.925 -4.334 1.00 93.94 218 LEU A C 1
ATOM 1670 O O . LEU A 1 218 ? -5.600 -4.103 -5.244 1.00 93.94 218 LEU A O 1
ATOM 1674 N N . ARG A 1 219 ? -4.572 -5.147 -3.560 1.00 94.69 219 ARG A N 1
ATOM 1675 C CA . ARG A 1 219 ? -3.266 -4.534 -3.812 1.00 94.69 219 ARG A CA 1
ATOM 1676 C C . ARG A 1 219 ? -2.353 -5.555 -4.478 1.00 94.69 219 ARG A C 1
ATOM 1678 O O . ARG A 1 219 ? -2.179 -6.667 -3.975 1.00 94.69 219 ARG A O 1
ATOM 1685 N N . ARG A 1 220 ? -1.729 -5.166 -5.592 1.00 93.69 220 ARG A N 1
ATOM 1686 C CA . ARG A 1 220 ? -0.599 -5.904 -6.176 1.00 93.69 220 ARG A CA 1
ATOM 1687 C C . ARG A 1 220 ? 0.691 -5.153 -5.890 1.00 93.69 220 ARG A C 1
ATOM 1689 O O . ARG A 1 220 ? 0.774 -3.970 -6.202 1.00 93.69 220 ARG A O 1
ATOM 1696 N N . LYS A 1 221 ? 1.686 -5.828 -5.313 1.00 93.00 221 LYS A N 1
ATOM 1697 C CA . LYS A 1 221 ? 3.029 -5.266 -5.090 1.00 93.00 221 LYS A CA 1
ATOM 1698 C C . LYS A 1 221 ? 4.108 -6.106 -5.757 1.00 93.00 221 LYS A C 1
ATOM 1700 O O . LYS A 1 221 ? 4.026 -7.336 -5.718 1.00 93.00 221 LYS A O 1
ATOM 1705 N N . TYR A 1 222 ? 5.157 -5.476 -6.280 1.00 92.00 222 TYR A N 1
ATOM 1706 C CA . TYR A 1 222 ? 6.349 -6.204 -6.732 1.00 92.00 222 TYR A CA 1
ATOM 1707 C C . TYR A 1 222 ? 7.088 -6.832 -5.537 1.00 92.00 222 TYR A C 1
ATOM 1709 O O . TYR A 1 222 ? 7.349 -6.162 -4.539 1.00 92.00 222 TYR A O 1
ATOM 1717 N N . LEU A 1 223 ? 7.489 -8.106 -5.640 1.00 90.38 223 LEU A N 1
ATOM 1718 C CA . LEU A 1 223 ? 8.312 -8.764 -4.609 1.00 90.38 223 LEU A CA 1
ATOM 1719 C C . LEU A 1 223 ? 9.750 -8.227 -4.568 1.00 90.38 223 LEU A C 1
ATOM 1721 O O . LEU A 1 223 ? 10.404 -8.281 -3.530 1.00 90.38 223 LEU A O 1
ATOM 1725 N N . LYS A 1 224 ? 10.255 -7.729 -5.703 1.00 89.75 224 LYS A N 1
ATOM 1726 C CA . LYS A 1 224 ? 11.599 -7.153 -5.844 1.00 89.75 224 LYS A CA 1
ATOM 1727 C C . LYS A 1 224 ? 11.537 -5.898 -6.730 1.00 89.75 224 LYS A C 1
ATOM 1729 O O . LYS A 1 224 ? 11.788 -6.009 -7.930 1.00 89.75 224 LYS A O 1
ATOM 1734 N N . PRO A 1 225 ? 11.231 -4.705 -6.181 1.00 86.19 225 PRO A N 1
ATOM 1735 C CA . PRO A 1 225 ? 11.053 -3.479 -6.971 1.00 86.19 225 PRO A CA 1
ATOM 1736 C C . PRO A 1 225 ? 12.234 -3.127 -7.890 1.00 86.19 225 PRO A C 1
ATOM 1738 O O . PRO A 1 225 ? 12.016 -2.643 -8.995 1.00 86.19 225 PRO A O 1
ATOM 1741 N N . LEU A 1 226 ? 13.471 -3.444 -7.482 1.00 85.50 226 LEU A N 1
ATOM 1742 C CA . LEU A 1 226 ? 14.672 -3.258 -8.309 1.00 85.50 226 LEU A CA 1
ATOM 1743 C C . LEU A 1 226 ? 14.650 -4.085 -9.604 1.00 85.50 226 LEU A C 1
ATOM 1745 O O . LEU A 1 226 ? 15.075 -3.590 -10.642 1.00 85.50 226 LEU A O 1
ATOM 1749 N N . TRP A 1 227 ? 14.137 -5.321 -9.562 1.00 87.69 227 TRP A N 1
ATOM 1750 C CA . TRP A 1 227 ? 14.011 -6.173 -10.753 1.00 87.69 227 TRP A CA 1
ATOM 1751 C C . TRP A 1 227 ? 12.923 -5.663 -11.701 1.00 87.69 227 TRP A C 1
ATOM 1753 O O . TRP A 1 227 ? 13.086 -5.764 -12.914 1.00 87.69 227 TRP A O 1
ATOM 1763 N N . ALA A 1 228 ? 11.875 -5.028 -11.169 1.00 87.38 228 ALA A N 1
ATOM 1764 C CA . ALA A 1 228 ? 10.843 -4.384 -11.976 1.00 87.38 228 ALA A CA 1
ATOM 1765 C C . ALA A 1 228 ? 11.362 -3.172 -12.775 1.00 87.38 228 ALA A C 1
ATOM 1767 O O . ALA A 1 228 ? 10.786 -2.858 -13.808 1.00 87.38 228 ALA A O 1
ATOM 1768 N N . THR A 1 229 ? 12.465 -2.526 -12.367 1.00 87.31 229 THR A N 1
ATOM 1769 C CA . THR A 1 229 ? 13.141 -1.510 -13.202 1.00 87.31 229 THR A CA 1
ATOM 1770 C C . THR A 1 229 ? 13.891 -2.116 -14.396 1.00 87.31 229 THR A C 1
ATOM 1772 O O . THR A 1 229 ? 14.132 -1.425 -15.382 1.00 87.31 229 THR A O 1
ATOM 1775 N N . PHE A 1 230 ? 14.300 -3.387 -14.321 1.00 86.94 230 PHE A N 1
ATOM 1776 C CA . PHE A 1 230 ? 14.945 -4.067 -15.447 1.00 86.94 230 PHE A CA 1
ATOM 1777 C C . PHE A 1 230 ? 13.909 -4.684 -16.389 1.00 86.94 230 PHE A C 1
ATOM 1779 O O . PHE A 1 230 ? 13.948 -4.415 -17.584 1.00 86.94 230 PHE A O 1
ATOM 1786 N N . ALA A 1 231 ? 12.992 -5.484 -15.836 1.00 88.12 231 ALA A N 1
ATOM 1787 C CA . ALA A 1 231 ? 11.977 -6.238 -16.566 1.00 88.12 231 ALA A CA 1
ATOM 1788 C C . ALA A 1 231 ? 10.660 -6.286 -15.769 1.00 88.12 231 ALA A C 1
ATOM 1790 O O . ALA A 1 231 ? 10.397 -7.241 -15.037 1.00 88.12 231 ALA A O 1
ATOM 1791 N N . SER A 1 232 ? 9.821 -5.265 -15.910 1.00 87.25 232 SER A N 1
ATOM 1792 C CA . SER A 1 232 ? 8.501 -5.148 -15.278 1.00 87.25 232 SER A CA 1
ATOM 1793 C C . SER A 1 232 ? 7.596 -6.345 -15.594 1.00 87.25 232 SER A C 1
ATOM 1795 O O . SER A 1 232 ? 6.982 -6.899 -14.683 1.00 87.25 232 SER A O 1
ATOM 1797 N N . ALA A 1 233 ? 7.595 -6.808 -16.849 1.00 85.25 233 ALA A N 1
ATOM 1798 C CA . ALA A 1 233 ? 6.818 -7.956 -17.324 1.00 85.25 233 ALA A CA 1
ATOM 1799 C C . ALA A 1 233 ? 7.289 -9.317 -16.767 1.00 85.25 233 ALA A C 1
ATOM 1801 O O . ALA A 1 233 ? 6.526 -10.279 -16.778 1.00 85.25 233 ALA A O 1
ATOM 1802 N N . LEU A 1 234 ? 8.528 -9.405 -16.264 1.00 86.38 234 LEU A N 1
ATOM 1803 C CA . LEU A 1 234 ? 9.082 -10.607 -15.619 1.00 86.38 234 LEU A CA 1
ATOM 1804 C C . LEU A 1 234 ? 9.168 -10.467 -14.088 1.00 86.38 234 LEU A C 1
ATOM 1806 O O . LEU A 1 234 ? 9.576 -11.399 -13.390 1.00 86.38 234 LEU A O 1
ATOM 1810 N N . ALA A 1 235 ? 8.813 -9.304 -13.538 1.00 89.44 235 ALA A N 1
ATOM 1811 C CA . ALA A 1 235 ? 8.943 -9.027 -12.118 1.00 89.44 235 ALA A CA 1
ATOM 1812 C C . ALA A 1 235 ? 7.780 -9.640 -11.332 1.00 89.44 235 ALA A C 1
ATOM 1814 O O . ALA A 1 235 ? 6.656 -9.145 -11.355 1.00 89.44 235 ALA A O 1
ATOM 1815 N N . SER A 1 236 ? 8.080 -10.701 -10.579 1.00 90.94 236 SER A N 1
ATOM 1816 C CA . SER A 1 236 ? 7.100 -11.389 -9.736 1.00 90.94 236 SER A CA 1
ATOM 1817 C C . SER A 1 236 ? 6.374 -10.424 -8.784 1.00 90.94 236 SER A C 1
ATOM 1819 O O . SER A 1 236 ? 6.997 -9.675 -8.019 1.00 90.94 236 SER A O 1
ATOM 1821 N N . GLN A 1 237 ? 5.043 -10.463 -8.840 1.00 91.81 237 GLN A N 1
ATOM 1822 C CA . GLN A 1 237 ? 4.129 -9.695 -8.001 1.00 91.81 237 GLN A CA 1
ATOM 1823 C C . GLN A 1 237 ? 3.434 -10.603 -6.979 1.00 91.81 237 GLN A C 1
ATOM 1825 O O . GLN A 1 237 ? 3.224 -11.789 -7.220 1.00 91.81 237 GLN A O 1
ATOM 1830 N N . ARG A 1 238 ? 3.008 -10.020 -5.857 1.00 92.06 238 ARG A N 1
ATOM 1831 C CA . ARG A 1 238 ? 2.077 -10.628 -4.893 1.00 92.06 238 ARG A CA 1
ATOM 1832 C C . ARG A 1 238 ? 0.756 -9.868 -4.898 1.00 92.06 238 ARG A C 1
ATOM 1834 O O . ARG A 1 238 ? 0.775 -8.640 -4.919 1.00 92.06 238 ARG A O 1
ATOM 1841 N N . THR A 1 239 ? -0.364 -10.591 -4.838 1.00 93.19 239 THR A N 1
ATOM 1842 C CA . THR A 1 239 ? -1.715 -10.013 -4.701 1.00 93.19 239 THR A CA 1
ATOM 1843 C C . THR A 1 239 ? -2.257 -10.312 -3.308 1.00 93.19 239 THR A C 1
ATOM 1845 O O . THR A 1 239 ? -2.195 -11.458 -2.862 1.00 93.19 239 THR A O 1
ATOM 1848 N N . PHE A 1 240 ? -2.787 -9.304 -2.622 1.00 93.75 240 PHE A N 1
ATOM 1849 C CA . PHE A 1 240 ? -3.412 -9.446 -1.306 1.00 93.75 240 PHE A CA 1
ATOM 1850 C C . PHE A 1 240 ? -4.560 -8.444 -1.131 1.00 93.75 240 PHE A C 1
ATOM 1852 O O . PHE A 1 240 ? -4.627 -7.434 -1.832 1.00 93.75 240 PHE A O 1
ATOM 1859 N N . PHE A 1 241 ? -5.454 -8.727 -0.186 1.00 93.00 241 PHE A N 1
ATOM 1860 C CA . PHE A 1 241 ? -6.559 -7.838 0.162 1.00 93.00 241 PHE A CA 1
ATOM 1861 C C . PHE A 1 241 ? -6.094 -6.675 1.043 1.00 93.00 241 PHE A C 1
ATOM 1863 O O . PHE A 1 241 ? -5.318 -6.860 1.985 1.00 93.00 241 PHE A O 1
ATOM 1870 N N . VAL A 1 242 ? -6.632 -5.492 0.769 1.00 94.00 242 VAL A N 1
ATOM 1871 C CA . VAL A 1 242 ? -6.526 -4.290 1.597 1.00 94.00 242 VAL A CA 1
ATOM 1872 C C . VAL A 1 242 ? -7.928 -3.883 2.038 1.00 94.00 242 VAL A C 1
ATOM 1874 O O . VAL A 1 242 ? -8.906 -4.070 1.316 1.00 94.00 242 VAL A O 1
ATOM 1877 N N . CYS A 1 243 ? -8.017 -3.373 3.262 1.00 93.44 243 CYS A N 1
ATOM 1878 C CA . CYS A 1 243 ? -9.235 -2.801 3.813 1.00 93.44 243 CYS A CA 1
ATOM 1879 C C . CYS A 1 243 ? -9.237 -1.299 3.506 1.00 93.44 243 CYS A C 1
ATOM 1881 O O . CYS A 1 243 ? -8.291 -0.605 3.884 1.00 93.44 243 CYS A O 1
ATOM 1883 N N . GLU A 1 244 ? -10.272 -0.797 2.841 1.00 93.25 244 GLU A N 1
ATOM 1884 C CA . GLU A 1 244 ? -10.474 0.638 2.619 1.00 93.25 244 GLU A CA 1
ATOM 1885 C C . GLU A 1 244 ? -11.684 1.108 3.436 1.00 93.25 244 GLU A C 1
ATOM 1887 O O . GLU A 1 244 ? -12.688 0.403 3.535 1.00 93.25 244 GLU A O 1
ATOM 1892 N N . ILE A 1 245 ? -11.594 2.289 4.058 1.00 92.50 245 ILE A N 1
ATOM 1893 C CA . ILE A 1 245 ? -12.732 2.878 4.775 1.00 92.50 245 ILE A CA 1
ATOM 1894 C C . ILE A 1 245 ? -13.543 3.697 3.775 1.00 92.50 245 ILE A C 1
ATOM 1896 O O . ILE A 1 245 ? -13.050 4.703 3.269 1.00 92.50 245 ILE A O 1
ATOM 1900 N N . LEU A 1 246 ? -14.774 3.269 3.499 1.00 92.94 246 LEU A N 1
ATOM 1901 C CA . LEU A 1 246 ? -15.646 3.918 2.516 1.00 92.94 246 LEU A CA 1
ATOM 1902 C C . LEU A 1 246 ? -16.314 5.166 3.103 1.00 92.94 246 LEU A C 1
ATOM 1904 O O . LEU A 1 246 ? -16.397 6.205 2.453 1.00 92.94 246 LEU A O 1
ATOM 1908 N N . THR A 1 247 ? -16.778 5.073 4.351 1.00 94.56 247 THR A N 1
ATOM 1909 C CA . THR A 1 247 ? -17.432 6.168 5.079 1.00 94.56 247 THR A CA 1
ATOM 1910 C C . THR A 1 247 ? -17.105 6.108 6.569 1.00 94.56 247 THR A C 1
ATOM 1912 O O . THR A 1 247 ? -16.869 5.036 7.127 1.00 94.56 247 THR A O 1
ATOM 1915 N N . MET A 1 248 ? -17.122 7.268 7.229 1.00 95.56 248 MET A N 1
ATOM 1916 C CA . MET A 1 248 ? -17.129 7.396 8.688 1.00 95.56 248 MET A CA 1
ATOM 1917 C C . MET A 1 248 ? -18.267 8.335 9.092 1.00 95.56 248 MET A C 1
ATOM 1919 O O . MET A 1 248 ? -18.437 9.394 8.491 1.00 95.56 248 MET A O 1
ATOM 1923 N N . MET A 1 249 ? -19.025 7.966 10.120 1.00 96.38 249 MET A N 1
ATOM 1924 C CA . MET A 1 249 ? -20.113 8.771 10.686 1.00 96.38 249 MET A CA 1
ATOM 1925 C C . MET A 1 249 ? -20.135 8.642 12.220 1.00 96.38 249 MET A C 1
ATOM 1927 O O . MET A 1 249 ? -19.560 7.689 12.749 1.00 96.38 249 MET A O 1
ATOM 1931 N N . PRO A 1 250 ? -20.785 9.551 12.969 1.00 95.56 250 PRO A N 1
ATOM 1932 C CA . PRO A 1 250 ? -21.038 9.338 14.394 1.00 95.56 250 PRO A CA 1
ATOM 1933 C C . PRO A 1 250 ? -21.881 8.073 14.608 1.00 95.56 250 PRO A C 1
ATOM 1935 O O . PRO A 1 250 ? -22.858 7.868 13.890 1.00 95.56 250 PRO A O 1
ATOM 1938 N N . ASP A 1 251 ? -21.537 7.224 15.579 1.00 94.00 251 ASP A N 1
ATOM 1939 C CA . ASP A 1 251 ? -22.289 5.984 15.811 1.00 94.00 251 ASP A CA 1
ATOM 1940 C C . ASP A 1 251 ? -23.657 6.278 16.473 1.00 94.00 251 ASP A C 1
ATOM 1942 O O . ASP A 1 251 ? -23.691 6.770 17.609 1.00 94.00 251 ASP A O 1
ATOM 1946 N N . PRO A 1 252 ? -24.795 5.968 15.816 1.00 92.38 252 PRO A N 1
ATOM 1947 C CA . PRO A 1 252 ? -26.125 6.217 16.373 1.00 92.38 252 PRO A CA 1
ATOM 1948 C C . PRO A 1 252 ? -26.504 5.250 17.509 1.00 92.38 252 PRO A C 1
ATOM 1950 O O . PRO A 1 252 ? -27.480 5.488 18.220 1.00 92.38 252 PRO A O 1
ATOM 1953 N N . SER A 1 253 ? -25.766 4.152 17.694 1.00 90.31 253 SER A N 1
ATOM 1954 C CA . SER A 1 253 ? -26.145 3.045 18.572 1.00 90.31 253 SER A CA 1
ATOM 1955 C C . SER A 1 253 ? -26.153 3.407 20.060 1.00 90.31 253 SER A C 1
ATOM 1957 O O . SER A 1 253 ? -25.293 4.133 20.573 1.00 90.31 253 SER A O 1
ATOM 1959 N N . SER A 1 254 ? -27.117 2.837 20.780 1.00 87.25 254 SER A N 1
ATOM 1960 C CA . SER A 1 254 ? -27.166 2.777 22.245 1.00 87.25 254 SER A CA 1
ATOM 1961 C C . SER A 1 254 ? -26.480 1.530 22.821 1.00 87.25 254 SER A C 1
ATOM 1963 O O . SER A 1 254 ? -26.182 1.514 24.010 1.00 87.25 254 SER A O 1
ATOM 1965 N N . LEU A 1 255 ? -26.206 0.507 21.998 1.00 82.94 255 LEU A N 1
ATOM 1966 C CA . LEU A 1 255 ? -25.645 -0.783 22.433 1.00 82.94 255 LEU A CA 1
ATOM 1967 C C . LEU A 1 255 ? -24.163 -0.697 22.831 1.00 82.94 255 LEU A C 1
ATOM 1969 O O . LEU A 1 255 ? -23.669 -1.546 23.567 1.00 82.94 255 LEU A O 1
ATOM 1973 N N . ILE A 1 256 ? -23.441 0.308 22.331 1.00 82.12 256 ILE A N 1
ATOM 1974 C CA . ILE A 1 256 ? -22.035 0.529 22.678 1.00 82.12 256 ILE A CA 1
ATOM 1975 C C . ILE A 1 256 ? -21.981 1.333 23.986 1.00 82.12 256 ILE A C 1
ATOM 1977 O O . ILE A 1 256 ? -22.539 2.436 24.024 1.00 82.12 256 ILE A O 1
ATOM 1981 N N . PRO A 1 257 ? -21.302 0.844 25.044 1.00 78.81 257 PRO A N 1
ATOM 1982 C CA . PRO A 1 257 ? -21.234 1.539 26.325 1.00 78.81 257 PRO A CA 1
ATOM 1983 C C . PRO A 1 257 ? -20.584 2.918 26.166 1.00 78.81 257 PRO A C 1
ATOM 1985 O O . PRO A 1 257 ? -19.447 3.059 25.711 1.00 78.81 257 PRO A O 1
ATOM 1988 N N . ARG A 1 258 ? -21.332 3.958 26.538 1.00 81.75 258 ARG A N 1
ATOM 1989 C CA . ARG A 1 258 ? -20.937 5.359 26.372 1.00 81.75 258 ARG A CA 1
ATOM 1990 C C . ARG A 1 258 ? -20.125 5.816 27.583 1.00 81.75 258 ARG A C 1
ATOM 1992 O O . ARG A 1 258 ? -20.697 6.187 28.600 1.00 81.75 258 ARG A O 1
ATOM 1999 N N . SER A 1 259 ? -18.800 5.792 27.456 1.00 83.88 259 SER A N 1
ATOM 2000 C CA . SER A 1 259 ? -17.878 6.407 28.421 1.00 83.88 259 SER A CA 1
ATOM 2001 C C . SER A 1 259 ? -17.449 7.811 27.971 1.00 83.88 259 SER A C 1
ATOM 2003 O O . SER A 1 259 ? -17.517 8.136 26.781 1.00 83.88 259 SER A O 1
ATOM 2005 N N . ASN A 1 260 ? -16.973 8.607 28.932 1.00 80.38 260 ASN A N 1
ATOM 2006 C CA . ASN A 1 260 ? -16.274 9.880 28.719 1.00 80.38 260 ASN A CA 1
ATOM 2007 C C . ASN A 1 260 ? -14.735 9.698 28.725 1.00 80.38 260 ASN A C 1
ATOM 2009 O O . ASN A 1 260 ? -13.980 10.626 28.467 1.00 80.38 260 ASN A O 1
ATOM 2013 N N . THR A 1 261 ? -14.236 8.494 29.028 1.00 82.88 261 THR A N 1
ATOM 2014 C CA . THR A 1 261 ? -12.791 8.183 29.067 1.00 82.88 261 THR A CA 1
ATOM 2015 C C . THR A 1 261 ? -12.320 7.293 27.919 1.00 82.88 261 THR A C 1
ATOM 2017 O O . THR A 1 261 ? -11.118 7.118 27.738 1.00 82.88 261 THR A O 1
ATOM 2020 N N . ALA A 1 262 ? -13.245 6.740 27.130 1.00 86.06 262 ALA A N 1
ATOM 2021 C CA . ALA A 1 262 ? -12.948 5.866 26.000 1.00 86.06 262 ALA A CA 1
ATOM 2022 C C . ALA A 1 262 ? -13.487 6.462 24.697 1.00 86.06 262 ALA A C 1
ATOM 2024 O O . ALA A 1 262 ? -14.569 7.050 24.680 1.00 86.06 262 ALA A O 1
ATOM 2025 N N . GLY A 1 263 ? -12.738 6.282 23.611 1.00 90.50 263 GLY A N 1
ATOM 2026 C CA . GLY A 1 263 ? -13.255 6.423 22.254 1.00 90.50 263 GLY A CA 1
ATOM 2027 C C . GLY A 1 263 ? -13.675 5.062 21.707 1.00 90.50 263 GLY A C 1
ATOM 2028 O O . GLY A 1 263 ? -13.071 4.046 22.051 1.00 90.50 263 GLY A O 1
ATOM 2029 N N . THR A 1 264 ? -14.699 5.026 20.860 1.00 92.88 264 THR A N 1
ATOM 2030 C CA . THR A 1 264 ? -15.215 3.792 20.261 1.00 92.88 264 THR A CA 1
ATOM 2031 C C . THR A 1 264 ? -15.287 3.897 18.742 1.00 92.88 264 THR A C 1
ATOM 2033 O O . THR A 1 264 ? -15.673 4.923 18.181 1.00 92.88 264 THR A O 1
ATOM 2036 N N . LEU A 1 265 ? -14.907 2.811 18.071 1.00 93.88 265 LEU A N 1
ATOM 2037 C CA . LEU A 1 265 ? -14.979 2.654 16.623 1.00 93.88 265 LEU A CA 1
ATOM 2038 C C . LEU A 1 265 ? -15.649 1.314 16.322 1.00 93.88 265 LEU A C 1
ATOM 2040 O O . LEU A 1 265 ? -15.048 0.260 16.527 1.00 93.88 265 LEU A O 1
ATOM 2044 N N . ARG A 1 266 ? -16.890 1.351 15.840 1.00 93.31 266 ARG A N 1
ATOM 2045 C CA . ARG A 1 266 ? -17.569 0.181 15.286 1.00 93.31 266 ARG A CA 1
ATOM 2046 C C . ARG A 1 266 ? -17.317 0.141 13.789 1.00 93.31 266 ARG A C 1
ATOM 2048 O O . ARG A 1 266 ? -17.535 1.129 13.095 1.00 93.31 266 ARG A O 1
ATOM 2055 N N . LEU A 1 267 ? -16.879 -1.010 13.298 1.00 92.12 267 LEU A N 1
ATOM 2056 C CA . LEU A 1 267 ? -16.688 -1.256 11.874 1.00 92.12 267 LEU A CA 1
ATOM 2057 C C . LEU A 1 267 ? -17.698 -2.294 11.400 1.00 92.12 267 LEU A C 1
ATOM 2059 O O . LEU A 1 267 ? -17.986 -3.250 12.122 1.00 92.12 267 LEU A O 1
ATOM 2063 N N . TYR A 1 268 ? -18.218 -2.108 10.193 1.00 90.56 268 TYR A N 1
ATOM 2064 C CA . TYR A 1 268 ? -19.062 -3.086 9.518 1.00 90.56 268 TYR A CA 1
ATOM 2065 C C . TYR A 1 268 ? -18.582 -3.272 8.082 1.00 90.56 268 TYR A C 1
ATOM 2067 O O . TYR A 1 268 ? -18.238 -2.301 7.410 1.00 90.56 268 TYR A O 1
ATOM 2075 N N . GLY A 1 269 ? -18.541 -4.524 7.627 1.00 87.06 269 GLY A N 1
ATOM 2076 C CA . GLY A 1 269 ? -18.375 -4.812 6.207 1.00 87.06 269 GLY A CA 1
ATOM 2077 C C . GLY A 1 269 ? -19.623 -4.368 5.457 1.00 87.06 269 GLY A C 1
ATOM 2078 O O . GLY A 1 269 ? -20.737 -4.639 5.908 1.00 87.06 269 GLY A O 1
ATOM 2079 N N . GLN A 1 270 ? -19.429 -3.676 4.342 1.00 83.50 270 GLN A N 1
ATOM 2080 C CA . GLN A 1 270 ? -20.491 -3.360 3.400 1.00 83.50 270 GLN A CA 1
ATOM 2081 C C . GLN A 1 270 ? -20.352 -4.281 2.187 1.00 83.50 270 GLN A C 1
ATOM 2083 O O . GLN A 1 270 ? -19.282 -4.343 1.585 1.00 83.50 270 GLN A O 1
ATOM 2088 N N . ASP A 1 271 ? -21.436 -4.973 1.830 1.00 76.31 271 ASP A N 1
ATOM 2089 C CA . ASP A 1 271 ? -21.514 -5.733 0.583 1.00 76.31 271 ASP A CA 1
ATOM 2090 C C . ASP A 1 271 ? -21.587 -4.739 -0.586 1.00 76.31 271 ASP A C 1
ATOM 2092 O O . ASP A 1 271 ? -22.649 -4.221 -0.943 1.00 76.31 271 ASP A O 1
ATOM 2096 N N . ASP A 1 272 ? -20.416 -4.398 -1.119 1.00 80.31 272 ASP A N 1
ATOM 2097 C CA . ASP A 1 272 ? -20.250 -3.505 -2.259 1.00 80.31 272 ASP A CA 1
ATOM 2098 C C . ASP A 1 272 ? -20.267 -4.322 -3.558 1.00 80.31 272 ASP A C 1
ATOM 2100 O O . ASP A 1 272 ? -19.351 -5.093 -3.839 1.00 80.31 272 ASP A O 1
ATOM 2104 N N . ASN A 1 273 ? -21.337 -4.157 -4.338 1.00 82.94 273 ASN A N 1
ATOM 2105 C CA . ASN A 1 273 ? -21.533 -4.817 -5.632 1.00 82.94 273 ASN A CA 1
ATOM 2106 C C . ASN A 1 273 ? -20.974 -3.992 -6.815 1.00 82.94 273 ASN A C 1
ATOM 2108 O O . ASN A 1 273 ? -21.364 -4.231 -7.958 1.00 82.94 273 ASN A O 1
ATOM 2112 N N . SER A 1 274 ? -20.134 -2.982 -6.559 1.00 89.00 274 SER A N 1
ATOM 2113 C CA . SER A 1 274 ? -19.452 -2.209 -7.605 1.00 89.00 274 SER A CA 1
ATOM 2114 C C . SER A 1 274 ? -18.163 -2.884 -8.108 1.00 89.00 274 SER A C 1
ATOM 2116 O O . SER A 1 274 ? -17.785 -3.972 -7.676 1.00 89.00 274 SER A O 1
ATOM 2118 N N . GLU A 1 275 ? -17.505 -2.256 -9.087 1.00 92.00 275 GLU A N 1
ATOM 2119 C CA . GLU A 1 275 ? -16.304 -2.774 -9.751 1.00 92.00 275 GLU A CA 1
ATOM 2120 C C . GLU A 1 275 ? -15.154 -3.028 -8.752 1.00 92.00 275 GLU A C 1
ATOM 2122 O O . GLU A 1 275 ? -14.739 -2.129 -8.014 1.00 92.00 275 GLU A O 1
ATOM 2127 N N . TRP A 1 276 ? -14.541 -4.217 -8.784 1.00 90.31 276 TRP A N 1
ATOM 2128 C CA . TRP A 1 276 ? -13.398 -4.538 -7.925 1.00 90.31 276 TRP A CA 1
ATOM 2129 C C . TRP A 1 276 ? -12.192 -3.659 -8.258 1.00 90.31 276 TRP A C 1
ATOM 2131 O O . TRP A 1 276 ? -11.581 -3.782 -9.324 1.00 90.31 276 TRP A O 1
ATOM 2141 N N . ARG A 1 277 ? -11.800 -2.806 -7.307 1.00 94.06 277 ARG A N 1
ATOM 2142 C CA . ARG A 1 277 ? -10.639 -1.915 -7.434 1.00 94.06 277 ARG A CA 1
ATOM 2143 C C . ARG A 1 277 ? -9.340 -2.667 -7.128 1.00 94.06 277 ARG A C 1
ATOM 2145 O O . ARG A 1 277 ? -9.151 -3.224 -6.043 1.00 94.06 277 ARG A O 1
ATOM 2152 N N . VAL A 1 278 ? -8.432 -2.681 -8.104 1.00 94.38 278 VAL A N 1
ATOM 2153 C CA . VAL A 1 278 ? -7.142 -3.382 -8.065 1.00 94.38 278 VAL A CA 1
ATOM 2154 C C . VAL A 1 278 ? -6.004 -2.367 -8.166 1.00 94.38 278 VAL A C 1
ATOM 2156 O O . VAL A 1 278 ? -5.605 -1.947 -9.250 1.00 94.38 278 VAL A O 1
ATOM 2159 N N . ASN A 1 279 ? -5.454 -1.991 -7.017 1.00 95.19 279 ASN A N 1
ATOM 2160 C CA . ASN A 1 279 ? -4.358 -1.041 -6.870 1.00 95.19 279 ASN A CA 1
ATOM 2161 C C . ASN A 1 279 ? -3.006 -1.741 -7.095 1.00 95.19 279 ASN A C 1
ATOM 2163 O O . ASN A 1 279 ? -2.388 -2.281 -6.167 1.00 95.19 279 ASN A O 1
ATOM 2167 N N . SER A 1 280 ? -2.526 -1.760 -8.339 1.00 93.94 280 SER A N 1
ATOM 2168 C CA . SER A 1 280 ? -1.232 -2.362 -8.679 1.00 93.94 280 SER A CA 1
ATOM 2169 C C . SER A 1 280 ? -0.091 -1.366 -8.551 1.00 93.94 280 SER A C 1
ATOM 2171 O O . SER A 1 280 ? -0.194 -0.240 -9.026 1.00 93.94 280 SER A O 1
ATOM 2173 N N . ASP A 1 281 ? 1.042 -1.812 -8.008 1.00 93.12 281 ASP A N 1
ATOM 2174 C CA . ASP A 1 281 ? 2.328 -1.222 -8.371 1.00 93.12 281 ASP A CA 1
ATOM 2175 C C . ASP A 1 281 ? 2.473 -1.321 -9.895 1.00 93.12 281 ASP A C 1
ATOM 2177 O O . ASP A 1 281 ? 2.229 -2.382 -10.484 1.00 93.12 281 ASP A O 1
ATOM 2181 N N . HIS A 1 282 ? 2.854 -0.218 -10.522 1.00 92.06 282 HIS A N 1
ATOM 2182 C CA . HIS A 1 282 ? 3.088 -0.118 -11.953 1.00 92.06 282 HIS A CA 1
ATOM 2183 C C . HIS A 1 282 ? 4.474 0.476 -12.209 1.00 92.06 282 HIS A C 1
ATOM 2185 O O . HIS A 1 282 ? 5.101 1.049 -11.317 1.00 92.06 282 HIS A O 1
ATOM 2191 N N . ARG A 1 283 ? 4.946 0.307 -13.440 1.00 90.19 283 ARG A N 1
ATOM 2192 C CA . ARG A 1 283 ? 6.099 0.978 -14.036 1.00 90.19 283 ARG A CA 1
ATOM 2193 C C . ARG A 1 283 ? 5.764 1.168 -15.500 1.00 90.19 283 ARG A C 1
ATOM 2195 O O . ARG A 1 283 ? 5.296 0.217 -16.123 1.00 90.19 283 ARG A O 1
ATOM 2202 N N . GLU A 1 284 ? 5.966 2.369 -16.019 1.00 89.50 284 GLU A N 1
ATOM 2203 C CA . GLU A 1 284 ? 5.761 2.646 -17.445 1.00 89.50 284 GLU A CA 1
ATOM 2204 C C . GLU A 1 284 ? 7.099 2.558 -18.195 1.00 89.50 284 GLU A C 1
ATOM 2206 O O . GLU A 1 284 ? 7.122 2.205 -19.373 1.00 89.50 284 GLU A O 1
ATOM 2211 N N . HIS A 1 285 ? 8.218 2.750 -17.483 1.00 90.81 285 HIS A N 1
ATOM 2212 C CA . HIS A 1 285 ? 9.570 2.686 -18.030 1.00 90.81 285 HIS A CA 1
ATOM 2213 C C . HIS A 1 285 ? 10.431 1.651 -17.291 1.00 90.81 285 HIS A C 1
ATOM 2215 O O . HIS A 1 285 ? 10.874 1.853 -16.156 1.00 90.81 285 HIS A O 1
ATOM 2221 N N . ASP A 1 286 ? 10.738 0.551 -17.978 1.00 90.94 286 ASP A N 1
ATOM 2222 C CA . ASP A 1 286 ? 11.814 -0.368 -17.614 1.00 90.94 286 ASP A CA 1
ATOM 2223 C C . ASP A 1 286 ? 12.907 -0.401 -18.698 1.00 90.94 286 ASP A C 1
ATOM 2225 O O . ASP A 1 286 ? 12.763 0.145 -19.796 1.00 90.94 286 ASP A O 1
ATOM 2229 N N . ILE A 1 287 ? 14.048 -1.006 -18.368 1.00 89.00 287 ILE A N 1
ATOM 2230 C CA . ILE A 1 287 ? 15.231 -1.034 -19.240 1.00 89.00 287 ILE A CA 1
ATOM 2231 C C . ILE A 1 287 ? 14.959 -1.779 -20.558 1.00 89.00 287 ILE A C 1
ATOM 2233 O O . ILE A 1 287 ? 15.413 -1.329 -21.611 1.00 89.00 287 ILE A O 1
ATOM 2237 N N . PHE A 1 288 ? 14.195 -2.877 -20.539 1.00 87.94 288 PHE A N 1
ATOM 2238 C CA . PHE A 1 288 ? 13.840 -3.594 -21.770 1.00 87.94 288 PHE A CA 1
ATOM 2239 C C . PHE A 1 288 ? 12.812 -2.845 -22.631 1.00 87.94 288 PHE A C 1
ATOM 2241 O O . PHE A 1 288 ? 12.899 -2.913 -23.854 1.00 87.94 288 PHE A O 1
ATOM 2248 N N . GLY A 1 289 ? 11.899 -2.084 -22.032 1.00 86.50 289 GLY A N 1
ATOM 2249 C CA . GLY A 1 289 ? 10.973 -1.179 -22.707 1.00 86.50 289 GLY A CA 1
ATOM 2250 C C . GLY A 1 289 ? 11.695 0.000 -23.355 1.00 86.50 289 GLY A C 1
ATOM 2251 O O . GLY A 1 289 ? 11.402 0.324 -24.502 1.00 86.50 289 GLY A O 1
ATOM 2252 N N . GLY A 1 290 ? 12.712 0.566 -22.694 1.00 85.00 290 GLY A N 1
ATOM 2253 C CA . GLY A 1 290 ? 13.615 1.564 -23.286 1.00 85.00 290 GLY A CA 1
ATOM 2254 C C . GLY A 1 290 ? 14.418 1.025 -24.480 1.00 85.00 290 GLY A C 1
ATOM 2255 O O . GLY A 1 290 ? 14.610 1.727 -25.469 1.00 85.00 290 GLY A O 1
ATOM 2256 N N . ILE A 1 291 ? 14.828 -0.249 -24.431 1.00 85.19 291 ILE A N 1
ATOM 2257 C CA . ILE A 1 291 ? 15.413 -0.970 -25.579 1.00 85.19 291 ILE A CA 1
ATOM 2258 C C . ILE A 1 291 ? 14.349 -1.291 -26.653 1.00 85.19 291 ILE A C 1
ATOM 2260 O O . ILE A 1 291 ? 14.650 -1.375 -27.843 1.00 85.19 291 ILE A O 1
ATOM 2264 N N . GLY A 1 292 ? 13.089 -1.472 -26.258 1.00 85.06 292 GLY A N 1
ATOM 2265 C CA . GLY A 1 292 ? 11.951 -1.641 -27.159 1.00 85.06 292 GLY A CA 1
ATOM 2266 C C . GLY A 1 292 ? 11.670 -0.380 -27.978 1.00 85.06 292 GLY A C 1
ATOM 2267 O O . GLY A 1 292 ? 11.570 -0.445 -29.202 1.00 85.06 292 GLY A O 1
ATOM 2268 N N . THR A 1 293 ? 11.595 0.777 -27.318 1.00 84.38 293 THR A N 1
ATOM 2269 C CA . THR A 1 293 ? 11.278 2.070 -27.946 1.00 84.38 293 THR A CA 1
ATOM 2270 C C . THR A 1 293 ? 12.429 2.658 -28.760 1.00 84.38 293 THR A C 1
ATOM 2272 O O . THR A 1 293 ? 12.169 3.389 -29.712 1.00 84.38 293 THR A O 1
ATOM 2275 N N . SER A 1 294 ? 13.688 2.295 -28.484 1.00 79.38 294 SER A N 1
ATOM 2276 C CA . SER A 1 294 ? 14.852 2.692 -29.297 1.00 79.38 294 SER A CA 1
ATOM 2277 C C . SER A 1 294 ? 14.946 2.000 -30.672 1.00 79.38 294 SER A C 1
ATOM 2279 O O . SER A 1 294 ? 15.923 2.199 -31.393 1.00 79.38 294 SER A O 1
ATOM 2281 N N . GLY A 1 295 ? 13.939 1.202 -31.048 1.00 74.81 295 GLY A N 1
ATOM 2282 C CA . GLY A 1 295 ? 13.889 0.417 -32.287 1.00 74.81 295 GLY A CA 1
ATOM 2283 C C . GLY A 1 295 ? 13.945 -1.098 -32.065 1.00 74.81 295 GLY A C 1
ATOM 2284 O O . GLY A 1 295 ? 14.006 -1.860 -33.033 1.00 74.81 295 GLY A O 1
ATOM 2285 N N . GLY A 1 296 ? 13.937 -1.557 -30.812 1.00 80.50 296 GLY A N 1
ATOM 2286 C CA . GLY A 1 296 ? 13.869 -2.965 -30.442 1.00 80.50 296 GLY A CA 1
ATOM 2287 C C . GLY A 1 296 ? 15.204 -3.585 -30.023 1.00 80.50 296 GLY A C 1
ATOM 2288 O O . GLY A 1 296 ? 16.296 -3.160 -30.407 1.00 80.50 296 GLY A O 1
ATOM 2289 N N . PHE A 1 297 ? 15.101 -4.689 -29.281 1.00 77.69 297 PHE A N 1
ATOM 2290 C CA . PHE A 1 297 ? 16.240 -5.493 -28.821 1.00 77.69 297 PHE A CA 1
ATOM 2291 C C . PHE A 1 297 ? 17.147 -5.950 -29.974 1.00 77.69 297 PHE A C 1
ATOM 2293 O O . PHE A 1 297 ? 18.370 -5.891 -29.865 1.00 77.69 297 PHE A O 1
ATOM 2300 N N . TRP A 1 298 ? 16.557 -6.328 -31.113 1.00 79.81 298 TRP A N 1
ATOM 2301 C CA . TRP A 1 298 ? 17.303 -6.789 -32.285 1.00 79.81 298 TRP A CA 1
ATOM 2302 C C . TRP A 1 298 ? 18.105 -5.675 -32.969 1.00 79.81 298 TRP A C 1
ATOM 2304 O O . TRP A 1 298 ? 19.262 -5.888 -33.318 1.00 79.81 298 TRP A O 1
ATOM 2314 N N . THR A 1 299 ? 17.546 -4.471 -33.129 1.00 80.62 299 THR A N 1
ATOM 2315 C CA . THR A 1 299 ? 18.288 -3.345 -33.729 1.00 80.62 299 THR A CA 1
ATOM 2316 C C . THR A 1 299 ? 19.354 -2.809 -32.778 1.00 80.62 299 THR A C 1
ATOM 2318 O O . THR A 1 299 ? 20.449 -2.493 -33.231 1.00 80.62 299 THR A O 1
ATOM 2321 N N . SER A 1 300 ? 19.094 -2.815 -31.465 1.00 76.94 300 SER A N 1
ATOM 2322 C CA . SER A 1 300 ? 20.095 -2.499 -30.438 1.00 76.94 300 SER A CA 1
ATOM 2323 C C . SER A 1 300 ? 21.284 -3.470 -30.481 1.00 76.94 300 SER A C 1
ATOM 2325 O O . SER A 1 300 ? 22.433 -3.029 -30.518 1.00 76.94 300 SER A O 1
ATOM 2327 N N . ILE A 1 301 ? 21.032 -4.784 -30.564 1.00 79.88 301 ILE A N 1
ATOM 2328 C CA . ILE A 1 301 ? 22.087 -5.796 -30.748 1.00 79.88 301 ILE A CA 1
ATOM 2329 C C . ILE A 1 301 ? 22.822 -5.590 -32.075 1.00 79.88 301 ILE A C 1
ATOM 2331 O O . ILE A 1 301 ? 24.048 -5.516 -32.076 1.00 79.88 301 ILE A O 1
ATOM 2335 N N . ASN A 1 302 ? 22.108 -5.440 -33.193 1.00 80.44 302 ASN A N 1
ATOM 2336 C CA . ASN A 1 302 ? 22.733 -5.249 -34.504 1.00 80.44 302 ASN A CA 1
ATOM 2337 C C . ASN A 1 302 ? 23.561 -3.958 -34.577 1.00 80.44 302 ASN A C 1
ATOM 2339 O O . ASN A 1 302 ? 24.607 -3.956 -35.214 1.00 80.44 302 ASN A O 1
ATOM 2343 N N . GLY A 1 303 ? 23.147 -2.885 -33.897 1.00 79.25 303 GLY A N 1
ATOM 2344 C CA . GLY A 1 303 ? 23.924 -1.652 -33.767 1.00 79.25 303 GLY A CA 1
ATOM 2345 C C . GLY A 1 303 ? 25.218 -1.866 -32.980 1.00 79.25 303 GLY A C 1
ATOM 2346 O O . GLY A 1 303 ? 26.284 -1.460 -33.434 1.00 79.25 303 GLY A O 1
ATOM 2347 N N . ILE A 1 304 ? 25.152 -2.575 -31.849 1.00 75.56 304 ILE A N 1
ATOM 2348 C CA . ILE A 1 304 ? 26.332 -2.954 -31.053 1.00 75.56 304 ILE A CA 1
ATOM 2349 C C . ILE A 1 304 ? 27.287 -3.832 -31.879 1.00 75.56 304 ILE A C 1
ATOM 2351 O O . ILE A 1 304 ? 28.484 -3.547 -31.941 1.00 75.56 304 ILE A O 1
ATOM 2355 N N . PHE A 1 305 ? 26.772 -4.853 -32.571 1.00 77.25 305 PHE A N 1
ATOM 2356 C CA . PHE A 1 305 ? 27.563 -5.702 -33.468 1.00 77.25 305 PHE A CA 1
ATOM 2357 C C . PHE A 1 305 ? 28.171 -4.899 -34.629 1.00 77.25 305 PHE A C 1
ATOM 2359 O O . PHE A 1 305 ? 29.360 -5.043 -34.903 1.00 77.25 305 PHE A O 1
ATOM 2366 N N . ALA A 1 306 ? 27.410 -4.017 -35.279 1.00 78.62 306 ALA A N 1
ATOM 2367 C CA . ALA A 1 306 ? 27.912 -3.172 -36.362 1.00 78.62 306 ALA A CA 1
ATOM 2368 C C . ALA A 1 306 ? 29.013 -2.211 -35.886 1.00 78.62 306 ALA A C 1
ATOM 2370 O O . ALA A 1 306 ? 29.984 -2.003 -36.609 1.00 78.62 306 ALA A O 1
ATOM 2371 N N . VAL A 1 307 ? 28.920 -1.676 -34.663 1.00 75.12 307 VAL A N 1
ATOM 2372 C CA . VAL A 1 307 ? 29.985 -0.856 -34.068 1.00 75.12 307 VAL A CA 1
ATOM 2373 C C . VAL A 1 307 ? 31.233 -1.697 -33.791 1.00 75.12 307 VAL A C 1
ATOM 2375 O O . VAL A 1 307 ? 32.305 -1.338 -34.272 1.00 75.12 307 VAL A O 1
ATOM 2378 N N . PHE A 1 308 ? 31.132 -2.827 -33.083 1.00 71.62 308 PHE A N 1
ATOM 2379 C CA . PHE A 1 308 ? 32.306 -3.652 -32.758 1.00 71.62 308 PHE A CA 1
ATOM 2380 C C . PHE A 1 308 ? 32.949 -4.292 -34.000 1.00 71.62 308 PHE A C 1
ATOM 2382 O O . PHE A 1 308 ? 34.132 -4.084 -34.259 1.00 71.62 308 PHE A O 1
ATOM 2389 N N . PHE A 1 309 ? 32.189 -5.031 -34.808 1.00 74.25 309 PHE A N 1
ATOM 2390 C CA . PHE A 1 309 ? 32.739 -5.738 -35.969 1.00 74.25 309 PHE A CA 1
ATOM 2391 C C . PHE A 1 309 ? 33.032 -4.800 -37.148 1.00 74.25 309 PHE A C 1
ATOM 2393 O O . PHE A 1 309 ? 34.012 -5.009 -37.861 1.00 74.25 309 PHE A O 1
ATOM 2400 N N . GLY A 1 310 ? 32.249 -3.730 -37.329 1.00 71.31 310 GLY A N 1
ATOM 2401 C CA . GLY A 1 310 ? 32.510 -2.714 -38.350 1.00 71.31 310 GLY A CA 1
ATOM 2402 C C . GLY A 1 310 ? 33.750 -1.871 -38.049 1.00 71.31 310 GLY A C 1
ATOM 2403 O O . GLY A 1 310 ? 34.543 -1.627 -38.955 1.00 71.31 310 GLY A O 1
ATOM 2404 N N . SER A 1 311 ? 33.982 -1.484 -36.786 1.00 64.00 311 SER A N 1
ATOM 2405 C CA . SER A 1 311 ? 35.223 -0.786 -36.412 1.00 64.00 311 SER A CA 1
ATOM 2406 C C . SER A 1 311 ? 36.457 -1.686 -36.516 1.00 64.00 311 SER A C 1
ATOM 2408 O O . SER A 1 311 ? 37.496 -1.214 -36.971 1.00 64.00 311 SER A O 1
ATOM 2410 N N . HIS A 1 312 ? 36.344 -2.984 -36.206 1.00 62.81 312 HIS A N 1
ATOM 2411 C CA . HIS A 1 312 ? 37.423 -3.944 -36.459 1.00 62.81 312 HIS A CA 1
ATOM 2412 C C . HIS A 1 312 ? 37.719 -4.134 -37.956 1.00 62.81 312 HIS A C 1
ATOM 2414 O O . HIS A 1 312 ? 38.887 -4.139 -38.336 1.00 62.81 312 HIS A O 1
ATOM 2420 N N . LEU A 1 313 ? 36.701 -4.223 -38.822 1.00 60.75 313 LEU A N 1
ATOM 2421 C CA . LEU A 1 313 ? 36.902 -4.264 -40.279 1.00 60.75 313 LEU A CA 1
ATOM 2422 C C . LEU A 1 313 ? 37.582 -2.988 -40.805 1.00 60.75 313 LEU A C 1
ATOM 2424 O O . LEU A 1 313 ? 38.490 -3.078 -41.626 1.00 60.75 313 LEU A O 1
ATOM 2428 N N . LEU A 1 314 ? 37.220 -1.816 -40.271 1.00 53.59 314 LEU A N 1
ATOM 2429 C CA . LEU A 1 314 ? 37.869 -0.525 -40.555 1.00 53.59 314 LEU A CA 1
ATOM 2430 C C . LEU A 1 314 ? 39.285 -0.372 -39.958 1.00 53.59 314 LEU A C 1
ATOM 2432 O O . LEU A 1 314 ? 39.889 0.689 -40.110 1.00 53.59 314 LEU A O 1
ATOM 2436 N N . TRP A 1 315 ? 39.808 -1.392 -39.268 1.00 45.91 315 TRP A N 1
ATOM 2437 C CA . TRP A 1 315 ? 41.170 -1.423 -38.713 1.00 45.91 315 TRP A CA 1
ATOM 2438 C C . TRP A 1 315 ? 42.085 -2.445 -39.411 1.00 45.91 315 TRP A C 1
ATOM 2440 O O . TRP A 1 315 ? 43.286 -2.477 -39.151 1.00 45.91 315 TRP A O 1
ATOM 2450 N N . VAL A 1 316 ? 41.519 -3.282 -40.287 1.00 54.22 316 VAL A N 1
ATOM 2451 C CA . VAL A 1 316 ? 42.221 -4.314 -41.079 1.00 54.22 316 VAL A CA 1
ATOM 2452 C C . VAL A 1 316 ? 42.387 -3.885 -42.554 1.00 54.22 316 VAL A C 1
ATOM 2454 O O . VAL A 1 316 ? 43.086 -4.556 -43.312 1.00 54.22 316 VAL A O 1
ATOM 2457 N N . ILE A 1 317 ? 41.776 -2.758 -42.947 1.00 44.47 317 ILE A N 1
ATOM 2458 C CA . ILE A 1 317 ? 41.774 -2.158 -44.297 1.00 44.47 317 ILE A CA 1
ATOM 2459 C C . ILE A 1 317 ? 42.466 -0.787 -44.264 1.00 44.47 317 ILE A C 1
ATOM 2461 O O . ILE A 1 317 ? 43.328 -0.555 -45.140 1.00 44.47 317 ILE A O 1
#

pLDDT: mean 76.89, std 17.08, range [28.09, 96.38]

Secondary structure (DSSP, 8-state):
--THHHHS-GGGT--S--SS--HHHHHHHHHHHHHHHHHHHHHHHIIIIIHHHHHHH---EEEEEESS--TT-TTBPPP--EEEEEEETTSHHHHSHHHHHHT--------TT-S--PPPEE-S--EEE-SB-SSSTT-SSEEEEEEE---TT--S-----------B----SS-THHHHSEEEEEE-SSSHHHHHHHSPPEEEPTT-EEEEEEEEEEEEEES-HHHHTT-GGGS-EEEEEEEEEEEEEE---SSS---SS--EEEEEE----S-EEEEEE--S--HHHHHHHTT-HHHHHHHHHHHHHHHHHTTT-